Protein AF-A0A2W0ZWE4-F1 (afdb_monomer_lite)

Foldseek 3Di:
DLLLLLVQCVVVVHDLPCLVVSLVSLVPWDWDWADDPPDDIFIDIVNHTCPVVSPPPSSVVSSLSSCLRVSSVVSVLVVLLVVVVPDPDDDDDQCCCPPRPVVPLAAADEADDLLLVLVVVVVVCVVVVHDDDSVVSSVVSVVVVVSCVVSLTDHDPVSDDPRYDYHYPSPDDPVRVVVVSVVRVVVSVD

Secondary structure (DSSP, 8-state):
-HHHHHHHHHHTT--TT-HHHHHHHHTT--EEEE--TTSPPEEEETTEE-GGGTT-HHHHHHHHHHTT-HHHHHHHHHHHHHHHTTS-----SSSIIIII-TT-SS-EEEE--HHHHHHHHHHHHHHTT----HHHHHHHHHHHHHHHHHTT---SGGGS-TT-EEEE-TT--HHHHHHHHHHHHHHHH-

pLDDT: mean 90.8, std 5.12, range [70.06, 97.69]

Structure (mmCIF, N/CA/C/O backbone):
data_AF-A0A2W0ZWE4-F1
#
_entry.id   AF-A0A2W0ZWE4-F1
#
loop_
_atom_site.group_PDB
_atom_site.id
_atom_site.type_symbol
_atom_site.label_atom_id
_atom_site.label_alt_id
_atom_site.label_comp_id
_atom_site.label_asym_id
_atom_site.label_entity_id
_atom_site.label_seq_id
_atom_site.pdbx_PDB_ins_code
_atom_site.Cartn_x
_atom_site.Cartn_y
_atom_site.Cartn_z
_atom_site.occupancy
_atom_site.B_iso_or_equiv
_atom_site.auth_seq_id
_atom_site.auth_comp_id
_atom_site.auth_asym_id
_atom_site.auth_atom_id
_atom_site.pdbx_PDB_model_num
ATOM 1 N N . MET A 1 1 ? -7.381 2.308 1.264 1.00 85.31 1 MET A N 1
ATOM 2 C CA . MET A 1 1 ? -7.933 1.257 2.153 1.00 85.31 1 MET A CA 1
ATOM 3 C C . MET A 1 1 ? -7.630 1.492 3.632 1.00 85.31 1 MET A C 1
ATOM 5 O O . MET A 1 1 ? -8.490 2.065 4.276 1.00 85.31 1 MET A O 1
ATOM 9 N N . TYR A 1 2 ? -6.444 1.170 4.178 1.00 91.38 2 TYR A N 1
ATOM 10 C CA . TYR A 1 2 ? -6.175 1.360 5.624 1.00 91.38 2 TYR A CA 1
ATOM 11 C C . TYR A 1 2 ? -6.387 2.800 6.116 1.00 91.38 2 TYR A C 1
ATOM 13 O O . TYR A 1 2 ? -6.966 2.999 7.172 1.00 91.38 2 TYR A O 1
ATOM 21 N N . ARG A 1 3 ? -6.009 3.806 5.315 1.00 93.19 3 ARG A N 1
ATOM 22 C CA . ARG A 1 3 ? -6.323 5.220 5.593 1.00 93.19 3 ARG A CA 1
ATOM 23 C C . ARG A 1 3 ? -7.830 5.486 5.704 1.00 93.19 3 ARG A C 1
ATOM 25 O O . ARG A 1 3 ? -8.245 6.242 6.568 1.00 93.19 3 ARG A O 1
ATOM 32 N N . GLY A 1 4 ? -8.639 4.832 4.869 1.00 93.50 4 GLY A N 1
ATOM 33 C CA . GLY A 1 4 ? -10.101 4.921 4.923 1.00 93.50 4 GLY A CA 1
ATOM 34 C C . GLY A 1 4 ? -10.666 4.283 6.193 1.00 93.50 4 GLY A C 1
ATOM 35 O O . GLY A 1 4 ? -11.481 4.894 6.870 1.00 93.50 4 GLY A O 1
ATOM 36 N N . ALA A 1 5 ? -10.153 3.117 6.594 1.00 93.56 5 ALA A N 1
ATOM 37 C CA . ALA A 1 5 ? -10.483 2.528 7.893 1.00 93.56 5 ALA A CA 1
ATOM 38 C C . ALA A 1 5 ? -10.125 3.457 9.060 1.00 93.56 5 ALA A C 1
ATOM 40 O O . ALA A 1 5 ? -10.960 3.706 9.923 1.00 93.56 5 ALA A O 1
ATOM 41 N N . THR A 1 6 ? -8.916 4.021 9.061 1.00 95.62 6 THR A N 1
ATOM 42 C CA . THR A 1 6 ? -8.479 4.983 10.082 1.00 95.62 6 THR A CA 1
ATOM 43 C C . THR A 1 6 ? -9.372 6.216 10.130 1.00 95.62 6 THR A C 1
ATOM 45 O O . THR A 1 6 ? -9.802 6.606 11.212 1.00 95.62 6 THR A O 1
ATOM 48 N N . LEU A 1 7 ? -9.705 6.794 8.975 1.00 96.62 7 LEU A N 1
ATOM 49 C CA . LEU A 1 7 ? -10.657 7.898 8.888 1.00 96.62 7 LEU A CA 1
ATOM 50 C C . LEU A 1 7 ? -12.014 7.518 9.486 1.00 96.62 7 LEU A C 1
ATOM 52 O O . LEU A 1 7 ? -12.581 8.295 10.248 1.00 96.62 7 LEU A O 1
ATOM 56 N N . SER A 1 8 ? -12.521 6.330 9.155 1.00 95.50 8 SER A N 1
ATOM 57 C CA . SER A 1 8 ? -13.815 5.847 9.633 1.00 95.50 8 SER A CA 1
ATOM 58 C C . SER A 1 8 ? -13.838 5.694 11.157 1.00 95.50 8 SER A C 1
ATOM 60 O O . SER A 1 8 ? -14.765 6.174 11.805 1.00 95.50 8 SER A O 1
ATOM 62 N N . VAL A 1 9 ? -12.784 5.118 11.742 1.00 96.62 9 VAL A N 1
ATOM 63 C CA . VAL A 1 9 ? -12.607 4.999 13.201 1.00 96.62 9 VAL A CA 1
ATOM 64 C C . VAL A 1 9 ? -12.584 6.381 13.864 1.00 96.62 9 VAL A C 1
ATOM 66 O O . VAL A 1 9 ? -13.323 6.622 14.818 1.00 96.62 9 VAL A O 1
ATOM 69 N N . ILE A 1 10 ? -11.795 7.316 13.320 1.00 95.62 10 ILE A N 1
ATOM 70 C CA . ILE A 1 10 ? -11.670 8.682 13.852 1.00 95.62 10 ILE A CA 1
ATOM 71 C C . ILE A 1 10 ? -13.002 9.437 13.769 1.00 95.62 10 ILE A C 1
ATOM 73 O O . ILE A 1 10 ? -13.423 10.041 14.756 1.00 95.62 10 ILE A O 1
ATOM 77 N N . LYS A 1 11 ? -13.694 9.395 12.621 1.00 94.88 11 LYS A N 1
ATOM 78 C CA . LYS A 1 11 ? -14.985 10.081 12.440 1.00 94.88 11 LYS A CA 1
ATOM 79 C C . LYS A 1 11 ? -16.060 9.564 13.394 1.00 94.88 11 LYS A C 1
ATOM 81 O O . LYS A 1 11 ? -16.882 10.354 13.849 1.00 94.88 11 LYS A O 1
ATOM 86 N N . ASN A 1 12 ? -16.022 8.276 13.733 1.00 95.31 12 ASN A N 1
ATOM 87 C CA . ASN A 1 12 ? -16.945 7.663 14.689 1.00 95.31 12 ASN A CA 1
ATOM 88 C C . ASN A 1 12 ? -16.497 7.810 16.153 1.00 95.31 12 ASN A C 1
ATOM 90 O O . ASN A 1 12 ? -17.143 7.264 17.041 1.00 95.31 12 ASN A O 1
ATOM 94 N N . LYS A 1 13 ? -15.425 8.574 16.423 1.00 96.56 13 LYS A N 1
ATOM 95 C CA . LYS A 1 13 ? -14.889 8.836 17.772 1.00 96.56 13 LYS A CA 1
ATOM 96 C C . LYS A 1 13 ? -14.538 7.562 18.551 1.00 96.56 13 LYS A C 1
ATOM 98 O O . LYS A 1 13 ? -14.540 7.568 19.779 1.00 96.56 13 LYS A O 1
ATOM 103 N N . ILE A 1 14 ? -14.214 6.485 17.840 1.00 97.19 14 ILE A N 1
ATOM 104 C CA . ILE A 1 14 ? -13.781 5.228 18.447 1.00 97.19 14 ILE A CA 1
ATOM 105 C C . ILE A 1 14 ? -12.351 5.415 18.953 1.00 97.19 14 ILE A C 1
ATOM 107 O O . ILE A 1 14 ? -11.489 5.939 18.238 1.00 97.19 14 ILE A O 1
ATOM 111 N N . SER A 1 15 ? -12.088 4.988 20.189 1.00 96.38 15 SER A N 1
ATOM 112 C CA . SER A 1 15 ? -10.744 5.079 20.760 1.00 96.38 15 SER A CA 1
ATOM 113 C C . SER A 1 15 ? -9.759 4.221 19.966 1.00 96.38 15 SER A C 1
ATOM 115 O O . SER A 1 15 ? -9.982 3.029 19.769 1.00 96.38 15 SER A O 1
ATOM 117 N N . LEU A 1 16 ? -8.614 4.798 19.587 1.00 94.12 16 LEU A N 1
ATOM 118 C CA . LEU A 1 16 ? -7.547 4.091 18.865 1.00 94.12 16 LEU A CA 1
ATOM 119 C C . LEU A 1 16 ? -6.877 2.981 19.692 1.00 94.12 16 LEU A C 1
ATOM 121 O O . LEU A 1 16 ? -6.122 2.184 19.143 1.00 94.12 16 LEU A O 1
ATOM 125 N N . THR A 1 17 ? -7.138 2.939 21.000 1.00 94.19 17 THR A N 1
ATOM 126 C CA . THR A 1 17 ? -6.658 1.894 21.913 1.00 94.19 17 THR A CA 1
ATOM 127 C C . THR A 1 17 ? -7.685 0.788 22.157 1.00 94.19 17 THR A C 1
ATOM 129 O O . THR A 1 17 ? -7.348 -0.217 22.777 1.00 94.19 17 THR A O 1
ATOM 132 N N . ASN A 1 18 ? -8.929 0.949 21.692 1.00 96.31 18 ASN A N 1
ATOM 133 C CA . ASN A 1 18 ? -9.985 -0.043 21.874 1.00 96.31 18 ASN A CA 1
ATOM 134 C C . ASN A 1 18 ? -10.085 -0.947 20.639 1.00 96.31 18 ASN A C 1
ATOM 136 O O . ASN A 1 18 ? -10.936 -0.749 19.772 1.00 96.31 18 ASN A O 1
ATOM 140 N N . GLU A 1 19 ? -9.199 -1.943 20.551 1.00 95.94 19 GLU A N 1
ATOM 141 C CA . GLU A 1 19 ? -9.150 -2.859 19.403 1.00 95.94 19 GLU A CA 1
ATOM 142 C C . GLU A 1 19 ? -10.488 -3.563 19.150 1.00 95.94 19 GLU A C 1
ATOM 144 O O . GLU A 1 19 ? -10.889 -3.698 17.998 1.00 95.94 19 GLU A O 1
ATOM 149 N N . HIS A 1 20 ? -11.224 -3.939 20.199 1.00 96.88 20 HIS A N 1
ATOM 150 C CA . HIS A 1 20 ? -12.516 -4.613 20.060 1.00 96.88 20 HIS A CA 1
ATOM 151 C C . HIS A 1 20 ? -13.559 -3.737 19.345 1.00 96.88 20 HIS A C 1
ATOM 153 O O . HIS A 1 20 ? -14.215 -4.192 18.407 1.00 96.88 20 HIS A O 1
ATOM 159 N N . GLU A 1 21 ? -13.692 -2.465 19.735 1.00 97.06 21 GLU A N 1
ATOM 160 C CA . GLU A 1 21 ? -14.593 -1.533 19.041 1.00 97.06 21 GLU A CA 1
ATOM 161 C C . GLU A 1 21 ? -14.131 -1.233 17.616 1.00 97.06 21 GLU A C 1
ATOM 163 O O . GLU A 1 21 ? -14.961 -1.168 16.708 1.00 97.06 21 GLU A O 1
ATOM 168 N N . ILE A 1 22 ? -12.818 -1.104 17.395 1.00 97.69 22 ILE A N 1
ATOM 169 C CA . ILE A 1 22 ? -12.261 -0.912 16.052 1.00 97.69 22 ILE A CA 1
ATOM 170 C C . ILE A 1 22 ? -12.634 -2.092 15.155 1.00 97.69 22 ILE A C 1
ATOM 172 O O . ILE A 1 22 ? -13.122 -1.880 14.049 1.00 97.69 22 ILE A O 1
ATOM 176 N N . ILE A 1 23 ? -12.431 -3.326 15.615 1.00 96.44 23 ILE A N 1
ATOM 177 C CA . ILE A 1 23 ? -12.721 -4.536 14.836 1.00 96.44 23 ILE A CA 1
ATOM 178 C C . ILE A 1 23 ? -14.213 -4.616 14.510 1.00 96.44 23 ILE A C 1
ATOM 180 O O . ILE A 1 23 ? -14.572 -4.802 13.346 1.00 96.44 23 ILE A O 1
ATOM 184 N N . ASN A 1 24 ? -15.079 -4.408 15.505 1.00 96.06 24 ASN A N 1
ATOM 185 C CA . ASN A 1 24 ? -16.528 -4.414 15.296 1.00 96.06 24 ASN A CA 1
ATOM 186 C C . ASN A 1 24 ? -16.967 -3.347 14.293 1.00 96.06 24 ASN A C 1
ATOM 188 O O . ASN A 1 24 ? -17.799 -3.622 13.433 1.00 96.06 24 ASN A O 1
ATOM 192 N N . HIS A 1 25 ? -16.388 -2.149 14.360 1.00 95.62 25 HIS A N 1
ATOM 193 C CA . HIS A 1 25 ? -16.675 -1.088 13.401 1.00 95.62 25 HIS A CA 1
ATOM 194 C C . HIS A 1 25 ? -16.209 -1.452 11.992 1.00 95.62 25 HIS A C 1
ATOM 196 O O . HIS A 1 25 ? -16.995 -1.407 11.051 1.00 95.62 25 HIS A O 1
ATOM 202 N N . ILE A 1 26 ? -14.950 -1.872 11.844 1.00 94.81 26 ILE A N 1
ATOM 203 C CA . ILE A 1 26 ? -14.355 -2.200 10.542 1.00 94.81 26 ILE A CA 1
ATOM 204 C C . ILE A 1 26 ? -15.059 -3.380 9.863 1.00 94.81 26 ILE A C 1
ATOM 206 O O . ILE A 1 26 ? -15.185 -3.376 8.645 1.00 94.81 26 ILE A O 1
ATOM 210 N N . ASN A 1 27 ? -15.580 -4.351 10.608 1.00 91.81 27 ASN A N 1
ATOM 211 C CA . ASN A 1 27 ? -16.346 -5.446 10.007 1.00 91.81 27 ASN A CA 1
ATOM 212 C C . ASN A 1 27 ? -17.665 -4.994 9.356 1.00 91.81 27 ASN A C 1
ATOM 214 O O . ASN A 1 27 ? -18.225 -5.742 8.559 1.00 91.81 27 ASN A O 1
ATOM 218 N N . ASN A 1 28 ? -18.145 -3.788 9.674 1.00 90.38 28 ASN A N 1
ATOM 219 C CA . ASN A 1 28 ? -19.409 -3.239 9.186 1.00 90.38 28 ASN A CA 1
ATOM 220 C C . ASN A 1 28 ? -19.239 -2.046 8.234 1.00 90.38 28 ASN A C 1
ATOM 222 O O . ASN A 1 28 ? -20.242 -1.474 7.810 1.00 90.38 28 ASN A O 1
ATOM 226 N N . ILE A 1 29 ? -18.008 -1.639 7.905 1.00 90.88 29 ILE A N 1
ATOM 227 C CA . ILE A 1 29 ? -17.810 -0.571 6.918 1.00 90.88 29 ILE A CA 1
ATOM 228 C C . ILE A 1 29 ? -17.883 -1.134 5.505 1.00 90.88 29 ILE A C 1
ATOM 230 O O . ILE A 1 29 ? -17.285 -2.172 5.208 1.00 90.88 29 ILE A O 1
ATOM 234 N N . ASP A 1 30 ? -18.538 -0.394 4.618 1.00 89.56 30 ASP A N 1
ATOM 235 C CA . ASP A 1 30 ? -18.359 -0.584 3.191 1.00 89.56 30 ASP A CA 1
ATOM 236 C C . ASP A 1 30 ? -17.251 0.343 2.699 1.00 89.56 30 ASP A C 1
ATOM 238 O O . ASP A 1 30 ? -17.225 1.545 2.984 1.00 89.56 30 ASP A O 1
ATOM 242 N N . ILE A 1 31 ? -16.300 -0.243 1.986 1.00 90.06 31 ILE A N 1
ATOM 243 C CA . ILE A 1 31 ? -15.247 0.488 1.298 1.00 90.06 31 ILE A CA 1
ATOM 244 C C . ILE A 1 31 ? -15.475 0.217 -0.173 1.00 90.06 31 ILE A C 1
ATOM 246 O O . ILE A 1 31 ? -15.591 -0.937 -0.567 1.00 90.06 31 ILE A O 1
ATOM 250 N N . GLU A 1 32 ? -15.449 1.249 -0.997 1.00 88.94 32 GLU A N 1
ATOM 251 C CA . GLU A 1 32 ? -15.396 1.081 -2.440 1.00 88.94 32 GLU A CA 1
ATOM 252 C C . GLU A 1 32 ? -14.236 1.890 -3.013 1.00 88.94 32 GLU A C 1
ATOM 254 O O . GLU A 1 32 ? -13.873 2.951 -2.505 1.00 88.94 32 GLU A O 1
ATOM 259 N N . VAL A 1 33 ? -13.589 1.332 -4.037 1.00 87.31 33 VAL A N 1
ATOM 260 C CA . VAL A 1 33 ? -12.559 2.025 -4.810 1.00 87.31 33 VAL A CA 1
ATOM 261 C C . VAL A 1 33 ? -13.073 2.106 -6.234 1.00 87.31 33 VAL A C 1
ATOM 263 O O . VAL A 1 33 ? -13.154 1.078 -6.911 1.00 87.31 33 VAL A O 1
ATOM 266 N N . ILE A 1 34 ? -13.437 3.310 -6.657 1.00 87.25 34 ILE A N 1
ATOM 267 C CA . ILE A 1 34 ? -13.948 3.573 -7.995 1.00 87.25 34 ILE A CA 1
ATOM 268 C C . ILE A 1 34 ? -12.776 4.026 -8.854 1.00 87.25 34 ILE A C 1
ATOM 270 O O . ILE A 1 34 ? -12.143 5.051 -8.600 1.00 87.25 34 ILE A O 1
ATOM 274 N N . TRP A 1 35 ? -12.483 3.227 -9.873 1.00 82.50 35 TRP A N 1
ATOM 275 C CA . TRP A 1 35 ? -11.466 3.540 -10.863 1.00 82.50 35 TRP A CA 1
ATOM 276 C C . TRP A 1 35 ? -12.109 4.283 -12.021 1.00 82.50 35 TRP A C 1
ATOM 278 O O . TRP A 1 35 ? -13.053 3.794 -12.640 1.00 82.50 35 TRP A O 1
ATOM 288 N N . GLN A 1 36 ? -11.567 5.450 -12.325 1.00 79.50 36 GLN A N 1
ATOM 289 C CA . GLN A 1 36 ? -11.911 6.228 -13.501 1.00 79.50 36 GLN A CA 1
ATOM 290 C C . GLN A 1 36 ? -10.667 6.320 -14.392 1.00 79.50 36 GLN A C 1
ATOM 292 O O . GLN A 1 36 ? -9.531 6.334 -13.914 1.00 79.50 36 GLN A O 1
ATOM 297 N N . ILE A 1 37 ? -10.873 6.307 -15.707 1.00 77.94 37 ILE A N 1
ATOM 298 C CA . ILE A 1 37 ? -9.768 6.353 -16.667 1.00 77.94 37 ILE A CA 1
ATOM 299 C C . ILE A 1 37 ? -9.166 7.766 -16.632 1.00 77.94 37 ILE A C 1
ATOM 301 O O . ILE A 1 37 ? -9.898 8.745 -16.729 1.00 77.94 37 ILE A O 1
ATOM 305 N N . PHE A 1 38 ? -7.838 7.858 -16.521 1.00 77.38 38 PHE A N 1
ATOM 306 C CA . PHE A 1 38 ? -7.071 9.114 -16.478 1.00 77.38 38 PHE A CA 1
ATOM 307 C C . PHE A 1 38 ? -7.325 10.024 -15.262 1.00 77.38 38 PHE A C 1
ATOM 309 O O . PHE A 1 38 ? -6.966 11.200 -15.304 1.00 77.38 38 PHE A O 1
ATOM 316 N N . SER A 1 39 ? -7.881 9.506 -14.165 1.00 81.25 39 SER A N 1
ATOM 317 C CA . SER A 1 39 ? -8.018 10.262 -12.914 1.00 81.25 39 SER A CA 1
ATOM 318 C C . SER A 1 39 ? -7.553 9.467 -11.694 1.00 81.25 39 SER A C 1
ATOM 320 O O . SER A 1 39 ? -7.338 8.252 -11.750 1.00 81.25 39 SER A O 1
ATOM 322 N N . GLU A 1 40 ? -7.330 10.176 -10.582 1.00 81.00 40 GLU A N 1
ATOM 323 C CA . GLU A 1 40 ? -7.058 9.518 -9.305 1.00 81.00 40 GLU A CA 1
ATOM 324 C C . GLU A 1 40 ? -8.265 8.651 -8.902 1.00 81.00 40 GLU A C 1
ATOM 326 O O . GLU A 1 40 ? -9.410 9.078 -9.067 1.00 81.00 40 GLU A O 1
ATOM 331 N N . PRO A 1 41 ? -8.040 7.443 -8.354 1.00 85.50 41 PRO A N 1
ATOM 332 C CA . PRO A 1 41 ? -9.132 6.597 -7.901 1.00 85.50 41 PRO A CA 1
ATOM 333 C C . PRO A 1 41 ? -9.885 7.256 -6.747 1.00 85.50 41 PRO A C 1
ATOM 335 O O . PRO A 1 41 ? -9.282 7.721 -5.773 1.00 85.50 41 PRO A O 1
ATOM 338 N N . GLU A 1 42 ? -11.211 7.213 -6.817 1.00 91.50 42 GLU A N 1
ATOM 339 C CA . GLU A 1 42 ? -12.059 7.658 -5.722 1.00 91.50 42 GLU A CA 1
ATOM 340 C C . GLU A 1 42 ? -12.200 6.548 -4.682 1.00 91.50 42 GLU A C 1
ATOM 342 O O . GLU A 1 42 ? -12.343 5.367 -5.004 1.00 91.50 42 GLU A O 1
ATOM 347 N N . ILE A 1 43 ? -12.163 6.928 -3.408 1.00 91.19 43 ILE A N 1
ATOM 348 C CA . ILE A 1 43 ? -12.407 6.026 -2.288 1.00 91.19 43 ILE A CA 1
ATOM 349 C C . ILE A 1 43 ? -13.686 6.464 -1.594 1.00 91.19 43 ILE A C 1
ATOM 351 O O . ILE A 1 43 ? -13.761 7.572 -1.052 1.00 91.19 43 ILE A O 1
ATOM 355 N N . LEU A 1 44 ? -14.665 5.566 -1.587 1.00 93.81 44 LEU A N 1
ATOM 356 C CA . LEU A 1 44 ? -15.935 5.744 -0.907 1.00 93.81 44 LEU A CA 1
ATOM 357 C C . LEU A 1 44 ? -15.920 4.943 0.396 1.00 93.81 44 LEU A C 1
ATOM 359 O O . LEU A 1 44 ? -15.404 3.824 0.453 1.00 93.81 44 LEU A O 1
ATOM 363 N N . LEU A 1 45 ? -16.465 5.541 1.451 1.00 93.62 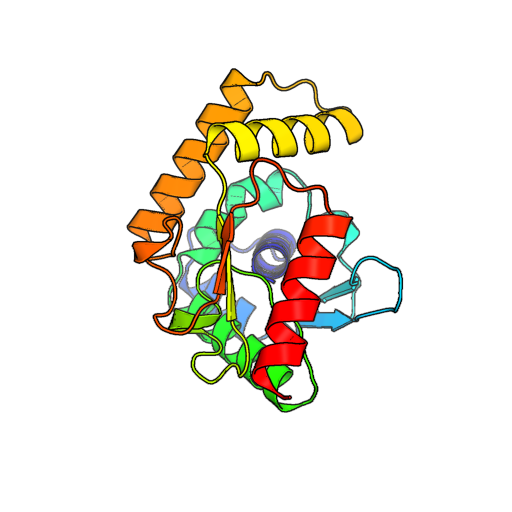45 LEU A N 1
ATOM 364 C CA . LEU A 1 45 ? -16.769 4.878 2.715 1.00 93.62 45 LEU A CA 1
ATOM 365 C C . LEU A 1 45 ? -18.261 5.019 2.972 1.00 93.62 45 LEU A C 1
ATOM 367 O O . LEU A 1 45 ? -18.722 6.146 3.154 1.00 93.62 45 LEU A O 1
ATOM 371 N N . ASN A 1 46 ? -18.987 3.900 3.005 1.00 91.75 46 ASN A N 1
ATOM 372 C CA . ASN A 1 46 ? -20.451 3.886 3.110 1.00 91.75 46 ASN A CA 1
ATOM 373 C C . ASN A 1 46 ? -21.087 4.879 2.114 1.00 91.75 46 ASN A C 1
ATOM 375 O O . ASN A 1 46 ? -21.771 5.817 2.521 1.00 91.75 46 ASN A O 1
ATOM 379 N N . ASP A 1 47 ? -20.738 4.737 0.832 1.00 93.12 47 ASP A N 1
ATOM 380 C CA . ASP A 1 47 ? -21.174 5.584 -0.292 1.00 93.12 47 ASP A CA 1
ATOM 381 C C . ASP A 1 47 ? -20.723 7.059 -0.268 1.00 93.12 47 ASP A C 1
ATOM 383 O O . ASP A 1 47 ? -21.039 7.831 -1.174 1.00 93.12 47 ASP A O 1
ATOM 387 N N . ILE A 1 48 ? -19.932 7.479 0.723 1.00 94.31 48 ILE A N 1
ATOM 388 C CA . ILE A 1 48 ? -19.421 8.852 0.815 1.00 94.31 48 ILE A CA 1
ATOM 389 C C . ILE A 1 48 ? -17.998 8.910 0.261 1.00 94.31 48 ILE A C 1
ATOM 391 O O . ILE A 1 48 ? -17.096 8.274 0.807 1.00 94.31 48 ILE A O 1
ATOM 395 N N . ASN A 1 49 ? -17.762 9.730 -0.768 1.00 94.81 49 ASN A N 1
ATOM 396 C CA . ASN A 1 49 ? -16.412 9.985 -1.275 1.00 94.81 49 ASN A CA 1
ATOM 397 C C . ASN A 1 49 ? -15.570 10.715 -0.212 1.00 94.81 49 ASN A C 1
ATOM 399 O O . ASN A 1 49 ? -15.848 11.851 0.180 1.00 94.81 49 ASN A O 1
ATOM 403 N N . VAL A 1 50 ? -14.510 10.049 0.243 1.00 94.94 50 VAL A N 1
ATOM 404 C CA . VAL A 1 50 ? -13.583 10.551 1.265 1.00 94.94 50 VAL A CA 1
ATOM 405 C C . VAL A 1 50 ? -12.169 10.772 0.739 1.00 94.94 50 VAL A C 1
ATOM 407 O O . VAL A 1 50 ? -11.263 11.035 1.527 1.00 94.94 50 VAL A O 1
ATOM 410 N N . THR A 1 51 ? -11.954 10.657 -0.571 1.00 92.50 51 THR A N 1
ATOM 411 C CA . THR A 1 51 ? -10.628 10.665 -1.216 1.00 92.50 51 THR A CA 1
ATOM 412 C C . THR A 1 51 ? -9.770 11.843 -0.760 1.00 92.50 51 THR A C 1
ATOM 414 O O . THR A 1 51 ? -8.625 11.656 -0.347 1.00 92.50 51 THR A O 1
ATOM 417 N N . HIS A 1 52 ? -10.369 13.036 -0.738 1.00 91.00 52 HIS A N 1
ATOM 418 C CA . HIS A 1 52 ? -9.734 14.291 -0.337 1.00 91.00 52 HIS A CA 1
ATOM 419 C C . HIS A 1 52 ? -9.268 14.314 1.126 1.00 91.00 52 HIS A C 1
ATOM 421 O O . HIS A 1 52 ? -8.317 15.016 1.443 1.00 91.00 52 HIS A O 1
ATOM 427 N N . LEU A 1 53 ? -9.884 13.520 2.006 1.00 92.62 53 LEU A N 1
ATOM 428 C CA . LEU A 1 53 ? -9.535 13.467 3.426 1.00 92.62 53 LEU A CA 1
ATOM 429 C C . LEU A 1 53 ? -8.371 12.518 3.693 1.00 92.62 53 LEU A C 1
ATOM 431 O O . LEU A 1 53 ? -7.668 12.674 4.676 1.00 92.62 53 LEU A O 1
ATOM 435 N N . LEU A 1 54 ? -8.128 11.513 2.846 1.00 90.81 54 LEU A N 1
ATOM 436 C CA . LEU A 1 54 ? -7.223 10.400 3.176 1.00 90.81 54 LEU A CA 1
ATOM 437 C C . LEU A 1 54 ? -5.752 10.794 3.363 1.00 90.81 54 LEU A C 1
ATOM 439 O O . LEU A 1 54 ? -4.976 9.989 3.888 1.00 90.81 54 LEU A O 1
ATOM 443 N N . LYS A 1 55 ? -5.357 11.978 2.891 1.00 86.69 55 LYS A N 1
ATOM 444 C CA . LYS A 1 55 ? -4.001 12.525 3.026 1.00 86.69 55 LYS A CA 1
ATOM 445 C C . LYS A 1 55 ? -3.859 13.432 4.262 1.00 86.69 55 LYS A C 1
ATOM 447 O O . LYS A 1 55 ? -2.755 13.896 4.529 1.00 86.69 55 LYS A O 1
ATOM 452 N N . ASP A 1 56 ? -4.923 13.624 5.045 1.00 89.12 56 ASP A N 1
ATOM 453 C CA . ASP A 1 56 ? -4.890 14.431 6.265 1.00 89.12 56 ASP A CA 1
ATOM 454 C C . ASP A 1 56 ? -3.856 13.902 7.262 1.00 89.12 56 ASP A C 1
ATOM 456 O O . ASP A 1 56 ? -3.763 12.697 7.533 1.00 89.12 56 ASP A O 1
ATOM 460 N N . LYS A 1 57 ? -3.120 14.828 7.888 1.00 85.88 57 LYS A N 1
ATOM 461 C CA . LYS A 1 57 ? -2.053 14.511 8.846 1.00 85.88 57 LYS A CA 1
ATOM 462 C C . LYS A 1 57 ? -2.528 13.584 9.969 1.00 85.88 57 LYS A C 1
ATOM 464 O O . LYS A 1 57 ? -1.837 12.632 10.320 1.00 85.88 57 LYS A O 1
AT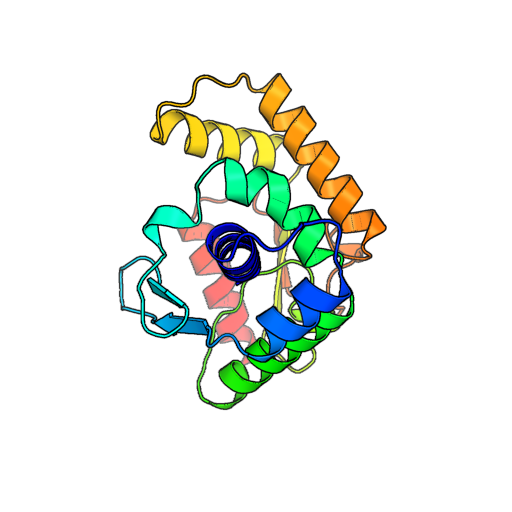OM 469 N N . GLN A 1 58 ? -3.732 13.819 10.496 1.00 91.06 58 GLN A N 1
ATOM 470 C CA . GLN A 1 58 ? -4.304 12.992 11.559 1.00 91.06 58 GLN A CA 1
ATOM 471 C C . GLN A 1 58 ? -4.478 11.527 11.123 1.00 91.06 58 GLN A C 1
ATOM 473 O O . GLN A 1 58 ? -4.295 10.617 11.930 1.00 91.06 58 GLN A O 1
ATOM 478 N N . ILE A 1 59 ? -4.795 11.273 9.854 1.00 93.88 59 ILE A N 1
ATOM 479 C CA . ILE A 1 59 ? -4.918 9.913 9.319 1.00 93.88 59 ILE A CA 1
ATOM 480 C C . ILE A 1 59 ? -3.532 9.318 9.089 1.00 93.88 59 ILE A C 1
ATOM 482 O O . ILE A 1 59 ? -3.299 8.165 9.456 1.00 93.88 59 ILE A O 1
ATOM 486 N N . GLU A 1 60 ? -2.604 10.085 8.508 1.00 86.50 60 GLU A N 1
ATOM 487 C CA . GLU A 1 60 ? -1.231 9.622 8.276 1.00 86.50 60 GLU A CA 1
ATOM 488 C C . GLU A 1 60 ? -0.534 9.195 9.573 1.00 86.50 60 GLU A C 1
ATOM 490 O O . GLU A 1 60 ? 0.135 8.159 9.595 1.00 86.50 60 GLU A O 1
ATOM 495 N N . ASP A 1 61 ? -0.735 9.944 10.657 1.00 87.31 61 ASP A N 1
ATOM 496 C CA . ASP A 1 61 ? -0.120 9.659 11.953 1.00 87.31 61 ASP A CA 1
ATOM 497 C C . ASP A 1 61 ? -0.689 8.379 12.596 1.00 87.31 61 ASP A C 1
ATOM 499 O O . ASP A 1 61 ? 0.047 7.612 13.223 1.00 87.31 61 ASP A O 1
ATOM 503 N N . ASN A 1 62 ? -1.981 8.098 12.389 1.00 92.44 62 ASN A N 1
ATOM 504 C CA . ASN A 1 62 ? -2.694 7.015 13.077 1.00 92.44 62 ASN A CA 1
ATOM 505 C C . ASN A 1 62 ? -2.887 5.741 12.239 1.00 92.44 62 ASN A C 1
ATOM 507 O O . ASN A 1 62 ? -3.214 4.687 12.789 1.00 92.44 62 ASN A O 1
ATOM 511 N N . VAL A 1 63 ? -2.636 5.773 10.924 1.00 91.50 63 VAL A N 1
ATOM 512 C CA . VAL A 1 63 ? -2.839 4.600 10.048 1.00 91.50 63 VAL A CA 1
ATOM 513 C C . VAL A 1 63 ? -2.000 3.391 10.466 1.00 91.50 63 VAL A C 1
ATOM 515 O O . VAL A 1 63 ? -2.412 2.241 10.294 1.00 91.50 63 VAL A O 1
ATOM 518 N N . SER A 1 64 ? -0.824 3.633 11.048 1.00 88.19 64 SER A N 1
ATOM 519 C CA . SER A 1 64 ? 0.058 2.569 11.537 1.00 88.19 64 SER A CA 1
ATOM 520 C C . SER A 1 64 ? -0.517 1.808 12.736 1.00 88.19 64 SER A C 1
ATOM 522 O O . SER A 1 64 ? -0.230 0.625 12.874 1.00 88.19 64 SER A O 1
ATOM 524 N N . ILE A 1 65 ? -1.346 2.450 13.565 1.00 90.75 65 ILE A N 1
ATOM 525 C CA . ILE A 1 65 ? -2.014 1.815 14.710 1.00 90.75 65 ILE A CA 1
ATOM 526 C C . ILE A 1 65 ? -3.071 0.843 14.180 1.00 90.75 65 ILE A C 1
ATOM 528 O O . ILE A 1 65 ? -3.018 -0.352 14.448 1.00 90.75 65 ILE A O 1
ATOM 532 N N . ILE A 1 66 ? -3.955 1.342 13.314 1.00 93.06 66 ILE A N 1
ATOM 533 C CA . ILE A 1 66 ? -5.064 0.562 12.751 1.00 93.06 66 ILE A CA 1
ATOM 534 C C . ILE A 1 66 ? -4.565 -0.601 11.883 1.00 93.06 66 ILE A C 1
ATOM 536 O O . ILE A 1 66 ? -5.067 -1.716 11.975 1.00 93.06 66 ILE A O 1
ATOM 540 N N . SER A 1 67 ? -3.546 -0.371 11.050 1.00 89.62 67 SER A N 1
ATOM 541 C CA . SER A 1 67 ? -3.017 -1.397 10.134 1.00 89.62 67 SER A CA 1
ATOM 542 C C . SER A 1 67 ? -2.195 -2.504 10.801 1.00 89.62 67 SER A C 1
ATOM 544 O O . SER A 1 67 ? -1.873 -3.488 10.127 1.00 89.62 67 SER A O 1
ATOM 546 N N . LYS A 1 68 ? -1.857 -2.368 12.091 1.00 88.50 68 LYS A N 1
ATOM 547 C CA . LYS A 1 68 ? -1.191 -3.415 12.880 1.00 88.50 68 LYS A CA 1
ATOM 548 C C . LYS A 1 68 ? -2.170 -4.415 13.496 1.00 88.50 68 LYS A C 1
ATOM 550 O O . LYS A 1 68 ? -1.744 -5.530 13.780 1.00 88.50 68 LYS A O 1
ATOM 555 N N . ILE A 1 69 ? -3.447 -4.055 13.647 1.00 91.69 69 ILE A N 1
ATOM 556 C CA . ILE A 1 69 ? -4.471 -4.925 14.241 1.00 91.69 69 ILE A CA 1
ATOM 557 C C . ILE A 1 69 ? -4.704 -6.133 13.312 1.00 91.69 69 ILE A C 1
ATOM 559 O O . ILE A 1 69 ? -5.114 -5.935 12.160 1.00 91.69 69 ILE A O 1
ATOM 563 N N . PRO A 1 70 ? -4.443 -7.381 13.756 1.00 91.00 70 PRO A N 1
ATOM 564 C CA . PRO A 1 70 ? -4.526 -8.564 12.898 1.00 91.00 70 PRO A CA 1
ATOM 565 C C . PRO A 1 70 ? -5.887 -8.752 12.226 1.00 91.00 70 PRO A C 1
ATOM 567 O O . PRO A 1 70 ? -5.930 -9.013 11.025 1.00 91.00 70 PRO A O 1
ATOM 570 N N . ASP A 1 71 ? -6.987 -8.553 12.951 1.00 93.62 71 ASP A N 1
ATOM 571 C CA . ASP A 1 71 ? -8.339 -8.736 12.410 1.00 93.62 71 ASP A CA 1
ATOM 572 C C . ASP A 1 71 ? -8.710 -7.676 11.372 1.00 93.62 71 ASP A C 1
ATOM 574 O O . ASP A 1 71 ? -9.276 -8.003 10.329 1.00 93.62 71 ASP A O 1
ATOM 578 N N . VAL A 1 72 ? -8.278 -6.424 11.569 1.00 93.44 72 VAL A N 1
ATOM 579 C CA . VAL A 1 72 ? -8.405 -5.375 10.543 1.00 93.44 72 VAL A CA 1
ATOM 580 C C . VAL A 1 72 ? -7.653 -5.784 9.280 1.00 93.44 72 VAL A C 1
ATOM 582 O O . VAL A 1 72 ? -8.161 -5.619 8.171 1.00 93.44 72 VAL A O 1
ATOM 585 N N . ARG A 1 73 ? -6.450 -6.358 9.415 1.00 91.00 73 ARG A N 1
ATOM 586 C CA . ARG A 1 73 ? -5.695 -6.861 8.257 1.00 91.00 73 ARG A CA 1
ATOM 587 C C . ARG A 1 73 ? -6.431 -8.008 7.572 1.00 91.00 73 ARG A C 1
ATOM 589 O O . ARG A 1 73 ? -6.507 -8.012 6.347 1.00 91.00 73 ARG A O 1
ATOM 596 N N . THR A 1 74 ? -6.973 -8.957 8.332 1.00 91.56 74 THR A N 1
ATOM 597 C CA . THR A 1 74 ? -7.759 -10.077 7.794 1.00 91.56 74 THR A CA 1
ATOM 598 C C . THR A 1 74 ? -8.958 -9.573 6.993 1.00 91.56 74 THR A C 1
ATOM 600 O O . THR A 1 74 ? -9.127 -9.979 5.842 1.00 91.56 74 THR A O 1
ATOM 603 N N . PHE A 1 75 ? -9.722 -8.624 7.541 1.00 92.12 75 PHE A N 1
ATOM 604 C CA . PHE A 1 75 ? -10.828 -7.974 6.838 1.00 92.12 75 PHE A CA 1
ATOM 605 C C . PHE A 1 75 ? -10.367 -7.322 5.524 1.00 92.12 75 PHE A C 1
ATOM 607 O O . PHE A 1 75 ? -10.921 -7.595 4.459 1.00 92.12 75 PHE A O 1
ATOM 614 N N . MET A 1 76 ? -9.295 -6.522 5.571 1.00 91.62 76 MET A N 1
ATOM 615 C CA . MET A 1 76 ? -8.763 -5.816 4.396 1.00 91.62 76 MET A CA 1
ATOM 616 C C . MET A 1 76 ? -8.291 -6.776 3.300 1.00 91.62 76 MET A C 1
ATOM 618 O O . MET A 1 76 ? -8.571 -6.547 2.125 1.00 91.62 76 MET A O 1
ATOM 622 N N . VAL A 1 77 ? -7.607 -7.862 3.674 1.00 92.00 77 VAL A N 1
ATOM 623 C CA . VAL A 1 77 ? -7.142 -8.893 2.733 1.00 92.00 77 VAL A CA 1
ATOM 624 C C . VAL A 1 77 ? -8.323 -9.597 2.070 1.00 92.00 77 VAL A C 1
ATOM 626 O O . VAL A 1 77 ? -8.321 -9.774 0.851 1.00 92.00 77 VAL A O 1
ATOM 629 N N . ASN A 1 78 ? -9.345 -9.971 2.843 1.00 91.62 78 ASN A N 1
ATOM 630 C CA . ASN A 1 78 ? -10.544 -10.617 2.308 1.00 91.62 78 ASN A CA 1
ATOM 631 C C . ASN A 1 78 ? -11.286 -9.695 1.338 1.00 91.62 78 ASN A C 1
ATOM 633 O O . ASN A 1 78 ? -11.638 -10.115 0.234 1.00 91.62 78 ASN A O 1
ATOM 637 N N . TYR A 1 79 ? -11.437 -8.419 1.700 1.00 89.56 79 TYR A N 1
ATOM 638 C CA . TYR A 1 79 ? -11.996 -7.415 0.806 1.00 89.56 79 TYR A CA 1
ATOM 639 C C . TYR A 1 79 ? -11.192 -7.318 -0.500 1.00 89.56 79 TYR A C 1
ATOM 641 O O . TYR A 1 79 ? -11.763 -7.432 -1.586 1.00 89.56 79 TYR A O 1
ATOM 649 N N . GLN A 1 80 ? -9.867 -7.163 -0.416 1.00 90.94 80 GLN A N 1
ATOM 650 C CA . GLN A 1 80 ? -8.988 -7.031 -1.584 1.00 90.94 80 GLN A CA 1
ATOM 651 C C . GLN A 1 80 ? -9.098 -8.235 -2.525 1.00 90.94 80 GLN A C 1
ATOM 653 O O . GLN A 1 80 ? -9.233 -8.058 -3.737 1.00 90.94 80 GLN A O 1
ATOM 658 N N . ARG A 1 81 ? -9.110 -9.451 -1.968 1.00 92.62 81 ARG A N 1
ATOM 659 C CA . ARG A 1 81 ? -9.310 -10.696 -2.725 1.00 92.62 81 ARG A CA 1
ATOM 660 C C . ARG A 1 81 ? -10.671 -10.734 -3.414 1.00 92.62 81 ARG A C 1
ATOM 662 O O . ARG A 1 81 ? -10.728 -11.042 -4.599 1.00 92.62 81 ARG A O 1
ATOM 669 N N . SER A 1 82 ? -11.744 -10.361 -2.713 1.00 90.88 82 SER A N 1
ATOM 670 C CA . SER A 1 82 ? -13.093 -10.343 -3.296 1.00 90.88 82 SER A CA 1
ATOM 671 C C . SER A 1 82 ? -13.207 -9.395 -4.496 1.00 90.88 82 SER A C 1
ATOM 673 O O . SER A 1 82 ? -13.931 -9.685 -5.444 1.00 90.88 82 SER A O 1
ATOM 675 N N . ARG A 1 83 ? -12.470 -8.274 -4.493 1.00 87.44 83 ARG A N 1
ATOM 676 C CA . ARG A 1 83 ? -12.444 -7.329 -5.620 1.00 87.44 83 ARG A CA 1
ATOM 677 C C . ARG A 1 83 ? -11.603 -7.860 -6.778 1.00 87.44 83 ARG A C 1
ATOM 679 O O . ARG A 1 83 ? -12.050 -7.792 -7.916 1.00 87.44 83 ARG A O 1
ATOM 686 N N . ALA A 1 84 ? -10.451 -8.465 -6.489 1.00 89.69 84 ALA A N 1
ATOM 687 C CA . ALA A 1 84 ? -9.599 -9.082 -7.507 1.00 89.69 84 ALA A CA 1
ATOM 688 C C . ALA A 1 84 ? -10.267 -10.257 -8.248 1.00 89.69 84 ALA A C 1
ATOM 690 O O . ALA A 1 84 ? -9.874 -10.572 -9.365 1.00 89.69 84 ALA A O 1
ATOM 691 N N . GLN A 1 85 ? -11.281 -10.894 -7.654 1.00 89.69 85 GLN A N 1
ATOM 692 C CA . GLN A 1 85 ? -12.068 -11.944 -8.310 1.00 89.69 85 GLN A CA 1
ATOM 693 C C . GLN A 1 85 ? -13.114 -11.409 -9.301 1.00 89.69 85 GLN A C 1
ATOM 695 O O . GLN A 1 85 ? -13.553 -12.155 -10.172 1.00 89.69 85 GLN A O 1
ATOM 700 N N . LYS A 1 86 ? -13.541 -10.147 -9.171 1.00 87.31 86 LYS A N 1
ATOM 701 C CA . LYS A 1 86 ? -14.639 -9.579 -9.975 1.00 87.31 86 LYS A CA 1
ATOM 702 C C . LYS A 1 86 ? -14.173 -8.980 -11.300 1.00 87.31 86 LYS A C 1
ATOM 704 O O . LYS A 1 86 ? -14.953 -8.925 -12.244 1.00 87.31 86 LYS A O 1
ATOM 709 N N . SER A 1 87 ? -12.931 -8.511 -11.372 1.00 83.69 87 SER A N 1
ATOM 710 C CA . SER A 1 87 ? -12.380 -7.865 -12.562 1.00 83.69 87 SER A CA 1
ATOM 711 C C . SER A 1 87 ? -10.857 -7.915 -12.563 1.00 83.69 87 SER A C 1
ATOM 713 O O . SER A 1 87 ? -10.221 -8.132 -11.530 1.00 83.69 87 SER A O 1
ATOM 715 N N . SER A 1 88 ? -10.256 -7.636 -13.719 1.00 85.62 88 SER A N 1
ATOM 716 C CA . SER A 1 88 ? -8.833 -7.304 -13.791 1.00 85.62 88 SER A CA 1
ATOM 717 C C . SER A 1 88 ? -8.538 -6.094 -12.904 1.00 85.62 88 SER A C 1
ATOM 719 O O . SER A 1 88 ? -9.269 -5.103 -12.933 1.00 85.62 88 SER A O 1
ATOM 721 N N . ILE A 1 89 ? -7.480 -6.183 -12.097 1.00 87.56 89 ILE A N 1
ATOM 722 C CA . ILE A 1 89 ? -7.091 -5.134 -11.156 1.00 87.56 89 ILE A CA 1
ATOM 723 C C . ILE A 1 89 ? -5.570 -5.022 -11.078 1.00 87.56 89 ILE A C 1
ATOM 725 O O . ILE A 1 89 ? -4.862 -6.028 -11.046 1.00 87.56 89 ILE A O 1
ATOM 729 N N . VAL A 1 90 ? -5.076 -3.788 -10.990 1.00 89.44 90 VAL A N 1
ATOM 730 C CA . VAL A 1 90 ? -3.712 -3.496 -10.545 1.00 89.44 90 VAL A CA 1
ATOM 731 C C . VAL A 1 90 ? -3.785 -3.120 -9.070 1.00 89.44 90 VAL A C 1
ATOM 733 O O . VAL A 1 90 ? -4.519 -2.209 -8.690 1.00 89.44 90 VAL A O 1
ATOM 736 N N . MET A 1 91 ? -3.051 -3.836 -8.218 1.00 90.62 91 MET A N 1
ATOM 737 C CA . MET A 1 91 ? -3.079 -3.618 -6.772 1.00 90.62 91 MET A CA 1
ATOM 738 C C . MET A 1 91 ? -1.687 -3.281 -6.245 1.00 90.62 91 MET A C 1
ATOM 740 O O . MET A 1 91 ? -0.763 -4.084 -6.345 1.00 90.62 91 MET A O 1
ATOM 744 N N . ALA A 1 92 ? -1.559 -2.103 -5.637 1.00 89.56 92 ALA A N 1
ATOM 745 C CA . ALA A 1 92 ? -0.321 -1.632 -5.027 1.00 89.56 92 ALA A CA 1
ATOM 746 C C . ALA A 1 92 ? -0.355 -1.786 -3.498 1.00 89.56 92 ALA A C 1
ATOM 748 O O . ALA A 1 92 ? -1.334 -1.440 -2.832 1.00 89.56 92 ALA A O 1
ATOM 749 N N . GLY A 1 93 ? 0.738 -2.285 -2.924 1.00 88.38 93 GLY A N 1
ATOM 750 C CA . GLY A 1 93 ? 0.893 -2.488 -1.483 1.00 88.38 93 GLY A CA 1
ATOM 751 C C . GLY A 1 93 ? 2.216 -3.177 -1.149 1.00 88.38 93 GLY A C 1
ATOM 752 O O . GLY A 1 93 ? 3.019 -3.443 -2.036 1.00 88.38 93 GLY A O 1
ATOM 753 N N . ARG A 1 94 ? 2.463 -3.448 0.137 1.00 86.62 94 ARG A N 1
ATOM 754 C CA . ARG A 1 94 ? 3.741 -4.023 0.608 1.00 86.62 94 ARG A CA 1
ATOM 755 C C . ARG A 1 94 ? 3.806 -5.549 0.552 1.00 86.62 94 ARG A C 1
ATOM 757 O O . ARG A 1 94 ? 4.886 -6.111 0.467 1.00 86.62 94 ARG A O 1
ATOM 764 N N . ASP A 1 95 ? 2.664 -6.210 0.653 1.00 88.25 95 ASP A N 1
ATOM 765 C CA . ASP A 1 95 ? 2.536 -7.662 0.803 1.00 88.25 95 ASP A CA 1
ATOM 766 C C . ASP A 1 95 ? 1.490 -8.244 -0.163 1.00 88.25 95 ASP A C 1
ATOM 768 O O . ASP A 1 95 ? 0.915 -9.304 0.080 1.00 88.25 95 ASP A O 1
ATOM 772 N N . ILE A 1 96 ? 1.241 -7.556 -1.286 1.00 93.19 96 ILE A N 1
ATOM 773 C CA . ILE A 1 96 ? 0.237 -7.985 -2.268 1.00 93.19 96 ILE A CA 1
ATOM 774 C C . ILE A 1 96 ? 0.608 -9.348 -2.854 1.00 93.19 96 ILE A C 1
ATOM 776 O O . ILE A 1 96 ? -0.151 -10.293 -2.685 1.00 93.19 96 ILE A O 1
ATOM 780 N N . GLY A 1 97 ? 1.786 -9.477 -3.469 1.00 93.38 97 GLY A N 1
ATOM 781 C CA . GLY A 1 97 ? 2.206 -10.716 -4.136 1.00 93.38 97 GLY A CA 1
ATOM 782 C C . GLY A 1 97 ? 2.603 -11.866 -3.202 1.00 93.38 97 GLY A C 1
ATOM 783 O O . GLY A 1 97 ? 2.700 -13.000 -3.657 1.00 93.38 97 GLY A O 1
ATOM 784 N N . THR A 1 98 ? 2.830 -11.596 -1.911 1.00 91.12 98 THR A N 1
ATOM 785 C CA . THR A 1 98 ? 3.277 -12.598 -0.922 1.00 91.12 98 THR A CA 1
ATOM 786 C C . THR A 1 98 ? 2.186 -13.019 0.061 1.00 91.12 98 THR A C 1
ATOM 788 O O . THR A 1 98 ? 2.299 -14.076 0.679 1.00 91.12 98 THR A O 1
ATOM 791 N N . ARG A 1 99 ? 1.124 -12.218 0.229 1.00 89.69 99 ARG A N 1
ATOM 792 C CA . ARG A 1 99 ? 0.051 -12.488 1.200 1.00 89.69 99 ARG A CA 1
ATOM 793 C C . ARG A 1 99 ? -1.351 -12.279 0.637 1.00 89.69 99 ARG A C 1
ATOM 795 O O . ARG A 1 99 ? -2.232 -13.095 0.906 1.00 89.69 99 ARG A O 1
ATOM 802 N N . VAL A 1 100 ? -1.593 -11.198 -0.104 1.00 92.31 100 VAL A N 1
ATOM 803 C CA . VAL A 1 100 ? -2.954 -10.848 -0.555 1.00 92.31 100 VAL A CA 1
ATOM 804 C C . VAL A 1 100 ? -3.358 -11.655 -1.786 1.00 92.31 100 VAL A C 1
ATOM 806 O O . VAL A 1 100 ? -4.291 -12.452 -1.713 1.00 92.31 100 VAL A O 1
ATOM 809 N N . LEU A 1 101 ? -2.640 -11.476 -2.891 1.00 94.25 101 LEU A N 1
ATOM 810 C CA . LEU A 1 101 ? -2.870 -12.092 -4.194 1.00 94.25 101 LEU A CA 1
ATOM 811 C C . LEU A 1 101 ? -1.654 -12.954 -4.557 1.00 94.25 101 LEU A C 1
ATOM 813 O O . LEU A 1 101 ? -0.875 -12.622 -5.447 1.00 94.25 101 LEU A O 1
ATOM 817 N N . ILE A 1 102 ? -1.482 -14.058 -3.829 1.00 93.56 102 ILE A N 1
ATOM 818 C CA . ILE A 1 102 ? -0.389 -15.017 -4.069 1.00 93.56 102 ILE A CA 1
ATOM 819 C C . ILE A 1 102 ? -0.515 -15.631 -5.472 1.00 93.56 102 ILE A C 1
ATOM 821 O O . ILE A 1 102 ? 0.491 -15.856 -6.128 1.00 93.56 102 ILE A O 1
ATOM 825 N N . GLU A 1 103 ? -1.741 -15.787 -5.968 1.00 91.62 103 GLU A N 1
ATOM 826 C CA . GLU A 1 103 ? -2.055 -16.289 -7.314 1.00 91.62 103 GLU A CA 1
ATOM 827 C C . GLU A 1 103 ? -2.097 -15.179 -8.386 1.00 91.62 103 GLU A C 1
ATOM 829 O O . GLU A 1 103 ? -2.651 -15.367 -9.470 1.00 91.62 103 GLU A O 1
ATOM 834 N N . ALA A 1 104 ? -1.595 -13.972 -8.089 1.00 94.50 104 ALA A N 1
ATOM 835 C CA . ALA A 1 104 ? -1.520 -12.917 -9.095 1.00 94.50 104 ALA A CA 1
ATOM 836 C C . ALA A 1 104 ? -0.638 -13.375 -10.261 1.00 94.50 104 ALA A C 1
ATOM 838 O O . ALA A 1 104 ? 0.514 -13.741 -10.050 1.00 94.50 104 ALA A O 1
ATOM 839 N N . LYS A 1 105 ? -1.172 -13.293 -11.486 1.00 93.75 105 LYS A N 1
ATOM 840 C CA . LYS A 1 105 ? -0.471 -13.734 -12.700 1.00 93.75 105 LYS A CA 1
ATOM 841 C C . LYS A 1 105 ? 0.852 -12.995 -12.914 1.00 93.75 105 LYS A C 1
ATOM 843 O O . LYS A 1 105 ? 1.834 -13.591 -13.315 1.00 93.75 105 LYS A O 1
ATOM 848 N N . VAL A 1 106 ? 0.878 -11.695 -12.621 1.00 96.12 106 VAL A N 1
ATOM 849 C CA . VAL A 1 106 ? 2.078 -10.861 -12.732 1.00 96.12 106 VAL A CA 1
ATOM 850 C C . VAL A 1 106 ? 2.263 -10.094 -11.430 1.00 96.12 106 VAL A C 1
ATOM 852 O O . VAL A 1 106 ? 1.317 -9.488 -10.917 1.00 96.12 106 VAL A O 1
ATOM 855 N N . LYS A 1 107 ? 3.484 -10.118 -10.891 1.00 97.06 107 LYS A N 1
ATOM 856 C CA . LYS A 1 107 ? 3.862 -9.437 -9.649 1.00 97.06 107 LYS A CA 1
ATOM 857 C C . LYS A 1 107 ? 5.065 -8.544 -9.912 1.00 97.06 107 LYS A C 1
ATOM 859 O O . LYS A 1 107 ? 6.067 -9.000 -10.449 1.00 97.06 107 LYS A O 1
ATOM 864 N N . PHE A 1 108 ? 4.982 -7.293 -9.478 1.00 97.06 108 PHE A N 1
ATOM 865 C CA . PHE A 1 108 ? 6.084 -6.339 -9.557 1.00 97.06 108 PHE A CA 1
ATOM 866 C C . PHE A 1 108 ? 6.561 -5.985 -8.156 1.00 97.06 108 PHE A C 1
ATOM 868 O O . PHE A 1 108 ? 5.751 -5.683 -7.276 1.00 97.06 108 PHE A O 1
ATOM 875 N N . PHE A 1 109 ? 7.875 -5.978 -7.958 1.00 96.31 109 PHE A N 1
ATOM 876 C CA . PHE A 1 109 ? 8.495 -5.414 -6.769 1.00 96.31 109 PHE A CA 1
ATOM 877 C C . PHE A 1 109 ? 9.356 -4.221 -7.176 1.00 96.31 109 PHE A C 1
ATOM 879 O O . PHE A 1 109 ? 10.421 -4.376 -7.772 1.00 96.31 109 PHE A O 1
ATOM 886 N N . LEU A 1 110 ? 8.870 -3.020 -6.868 1.00 95.19 110 LEU A N 1
ATOM 887 C CA . LEU A 1 110 ? 9.553 -1.777 -7.204 1.00 95.19 110 LEU A CA 1
ATOM 888 C C . LEU A 1 110 ? 10.532 -1.418 -6.088 1.00 95.19 110 LEU A C 1
ATOM 890 O O . LEU A 1 110 ? 10.121 -1.140 -4.959 1.00 95.19 110 LEU A O 1
ATOM 894 N N . HIS A 1 111 ? 11.820 -1.421 -6.408 1.00 92.94 111 HIS A N 1
ATOM 895 C CA . HIS A 1 111 ? 12.890 -1.147 -5.461 1.00 92.94 111 HIS A CA 1
ATOM 896 C C . HIS A 1 111 ? 13.555 0.203 -5.749 1.00 92.94 111 HIS A C 1
ATOM 898 O O . HIS A 1 111 ? 13.773 0.576 -6.900 1.00 92.94 111 HIS A O 1
ATOM 904 N N . ALA A 1 112 ? 13.878 0.935 -4.689 1.00 92.44 112 ALA A N 1
ATOM 905 C CA . ALA A 1 112 ? 14.776 2.083 -4.704 1.00 92.44 112 ALA A CA 1
ATOM 906 C C . ALA A 1 112 ? 15.366 2.260 -3.306 1.00 92.44 112 ALA A C 1
ATOM 908 O O . ALA A 1 112 ? 14.695 1.967 -2.301 1.00 92.44 112 ALA A O 1
ATOM 909 N N . SER A 1 113 ? 16.580 2.804 -3.249 1.00 92.81 113 SER A N 1
ATOM 910 C CA . SER A 1 113 ? 17.211 3.212 -1.997 1.00 92.81 113 SER A CA 1
ATOM 911 C C . SER A 1 113 ? 16.301 4.101 -1.137 1.00 92.81 113 SER A C 1
ATOM 913 O O . SER A 1 113 ? 15.404 4.812 -1.610 1.00 92.81 113 SER A O 1
ATOM 915 N N . THR A 1 114 ? 16.514 4.044 0.176 1.00 93.62 114 THR A N 1
ATOM 916 C CA . THR A 1 114 ? 15.750 4.830 1.152 1.00 93.62 114 THR A CA 1
ATOM 917 C C . THR A 1 114 ? 15.905 6.328 0.915 1.00 93.62 114 THR A C 1
ATOM 919 O O . THR A 1 114 ? 14.945 7.081 1.069 1.00 93.62 114 THR A O 1
ATOM 922 N N . GLU A 1 115 ? 17.088 6.748 0.483 1.00 94.44 115 GLU A N 1
ATOM 923 C CA . GLU A 1 115 ? 17.440 8.120 0.146 1.00 94.44 115 GLU A CA 1
ATOM 924 C C . GLU A 1 115 ? 16.629 8.626 -1.055 1.00 94.44 115 GLU A C 1
ATOM 926 O O . GLU A 1 115 ? 16.020 9.692 -0.964 1.00 94.44 115 GLU A O 1
ATOM 931 N N . ILE A 1 116 ? 16.525 7.841 -2.137 1.00 93.88 116 ILE A N 1
ATOM 932 C CA . ILE A 1 116 ? 15.712 8.201 -3.313 1.00 93.88 116 ILE A CA 1
ATOM 933 C C . ILE A 1 116 ? 14.226 8.271 -2.955 1.00 93.88 116 ILE A C 1
ATOM 935 O O . ILE A 1 116 ? 13.524 9.200 -3.359 1.00 93.88 116 ILE A O 1
ATOM 939 N N . A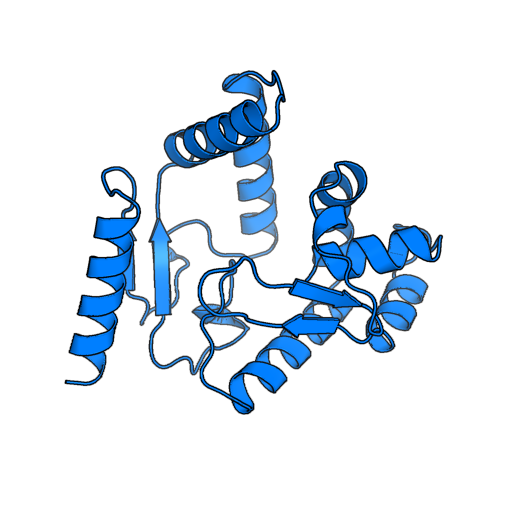RG A 1 117 ? 13.728 7.329 -2.145 1.00 92.62 117 ARG A N 1
ATOM 940 C CA . ARG A 1 117 ? 12.333 7.364 -1.672 1.00 92.62 117 ARG A CA 1
ATOM 941 C C . ARG A 1 117 ? 12.052 8.588 -0.802 1.00 92.62 117 ARG A C 1
ATOM 943 O O . ARG A 1 117 ? 10.983 9.183 -0.931 1.00 92.62 117 ARG A O 1
ATOM 950 N N . ALA A 1 118 ? 12.992 8.974 0.060 1.00 94.44 118 ALA A N 1
ATOM 951 C CA . ALA A 1 118 ? 12.880 10.183 0.868 1.00 94.44 118 ALA A CA 1
ATOM 952 C C . ALA A 1 118 ? 12.912 11.454 0.003 1.00 94.44 118 ALA A C 1
ATOM 954 O O . ALA A 1 118 ? 12.135 12.370 0.258 1.00 94.44 118 ALA A O 1
ATOM 955 N N . GLN A 1 119 ? 13.748 11.491 -1.038 1.00 93.81 119 GLN A N 1
ATOM 956 C CA . GLN A 1 119 ? 13.822 12.607 -1.984 1.00 93.81 119 GLN A CA 1
ATOM 957 C C . GLN A 1 119 ? 12.500 12.800 -2.744 1.00 93.81 119 GLN A C 1
ATOM 959 O O . GLN A 1 119 ? 11.933 13.889 -2.701 1.00 93.81 119 GLN A O 1
ATOM 964 N N . ARG A 1 120 ? 11.946 11.732 -3.335 1.00 91.69 120 ARG A N 1
ATOM 965 C CA . ARG A 1 120 ? 10.640 11.774 -4.026 1.00 91.69 120 ARG A CA 1
ATOM 966 C C . ARG A 1 120 ? 9.513 12.234 -3.099 1.00 91.69 120 ARG A C 1
ATOM 968 O O . ARG A 1 120 ? 8.684 13.053 -3.468 1.00 91.69 120 ARG A O 1
ATOM 975 N N . ARG A 1 121 ? 9.508 11.755 -1.851 1.00 90.19 121 ARG A N 1
ATOM 976 C CA . ARG A 1 121 ? 8.508 12.160 -0.852 1.00 90.19 121 ARG A CA 1
ATOM 977 C C . ARG A 1 121 ? 8.666 13.619 -0.411 1.00 90.19 121 ARG A C 1
ATOM 979 O O . ARG A 1 121 ? 7.680 14.261 -0.069 1.00 90.19 121 ARG A O 1
ATOM 986 N N . LEU A 1 122 ? 9.890 14.145 -0.394 1.00 93.12 122 LEU A N 1
ATOM 987 C CA . LEU A 1 122 ? 10.133 15.564 -0.140 1.00 93.12 122 LEU A CA 1
ATOM 988 C C . LEU A 1 122 ? 9.577 16.431 -1.277 1.00 93.12 122 LEU A C 1
ATOM 990 O O . LEU A 1 122 ? 9.013 17.484 -1.002 1.00 93.12 122 LEU A O 1
ATOM 994 N N . GLU A 1 123 ? 9.723 15.995 -2.528 1.00 90.00 123 GLU A N 1
ATOM 995 C CA . GLU A 1 123 ? 9.128 16.659 -3.696 1.00 90.00 123 GLU A CA 1
ATOM 996 C C . GLU A 1 123 ? 7.595 16.671 -3.595 1.00 90.00 123 GLU A C 1
ATOM 998 O O . GLU A 1 123 ? 7.007 17.749 -3.633 1.00 90.00 123 GLU A O 1
ATOM 1003 N N . GLU A 1 124 ? 6.968 15.530 -3.273 1.00 85.50 124 GLU A N 1
ATOM 1004 C CA . GLU A 1 124 ? 5.520 15.457 -2.998 1.00 85.50 124 GLU A CA 1
ATOM 1005 C C . GLU A 1 124 ? 5.074 16.449 -1.906 1.00 85.50 124 GLU A C 1
ATOM 1007 O O . GLU A 1 124 ? 3.997 17.036 -1.986 1.00 85.50 124 GLU A O 1
ATOM 1012 N N . PHE A 1 125 ? 5.870 16.638 -0.850 1.00 85.31 125 PHE A N 1
ATOM 1013 C CA . PHE A 1 125 ? 5.550 17.588 0.218 1.00 85.31 125 PHE A CA 1
ATOM 1014 C C . PHE A 1 125 ? 5.681 19.044 -0.230 1.00 85.31 125 PHE A C 1
ATOM 1016 O O . PHE A 1 125 ? 4.795 19.846 0.074 1.00 85.31 125 PHE A O 1
ATOM 1023 N N . LYS A 1 126 ? 6.725 19.377 -0.994 1.00 87.06 126 LYS A N 1
ATOM 1024 C CA . LYS A 1 126 ? 6.913 20.728 -1.542 1.00 87.06 126 LYS A CA 1
ATOM 1025 C C . LYS A 1 126 ? 5.760 21.134 -2.454 1.00 87.06 126 LYS A C 1
ATOM 1027 O O . LYS A 1 126 ? 5.267 22.252 -2.323 1.00 87.06 126 LYS A O 1
ATOM 1032 N N . ASP A 1 127 ? 5.286 20.213 -3.290 1.00 82.50 127 ASP A N 1
ATOM 1033 C CA . ASP A 1 127 ? 4.146 20.446 -4.185 1.00 82.50 127 ASP A CA 1
ATOM 1034 C C . ASP A 1 127 ? 2.845 20.732 -3.412 1.00 82.50 127 ASP A C 1
ATOM 1036 O O . ASP A 1 127 ? 1.957 21.421 -3.907 1.00 82.50 127 ASP A O 1
ATOM 1040 N N . ASN A 1 128 ? 2.757 20.267 -2.161 1.00 75.94 128 ASN A N 1
ATOM 1041 C CA . ASN A 1 128 ? 1.638 20.509 -1.247 1.00 75.94 128 ASN A CA 1
ATOM 1042 C C . ASN A 1 128 ? 1.887 21.667 -0.254 1.00 75.94 128 ASN A C 1
ATOM 1044 O O . ASN A 1 128 ? 1.120 21.836 0.695 1.00 75.94 128 ASN A O 1
ATOM 1048 N N . GLY A 1 129 ? 2.947 22.463 -0.444 1.00 81.44 129 GLY A N 1
ATOM 1049 C CA . GLY A 1 129 ? 3.272 23.618 0.405 1.00 81.44 129 GLY A CA 1
ATOM 1050 C C . GLY A 1 129 ? 3.885 23.275 1.769 1.00 81.44 129 GLY A C 1
ATOM 1051 O O . GLY A 1 129 ? 3.938 24.128 2.656 1.00 81.44 129 GLY A O 1
ATOM 1052 N N . ASP A 1 130 ? 4.348 22.042 1.960 1.00 80.06 130 ASP A N 1
ATOM 1053 C CA . ASP A 1 130 ? 4.981 21.585 3.194 1.00 80.06 130 ASP A CA 1
ATOM 1054 C C . ASP A 1 130 ? 6.503 21.825 3.159 1.00 80.06 130 ASP A C 1
ATOM 1056 O O . ASP A 1 130 ? 7.197 21.472 2.205 1.00 80.06 130 ASP A O 1
ATOM 1060 N N . LEU A 1 131 ? 7.024 22.452 4.220 1.00 85.88 131 LEU A N 1
ATOM 1061 C CA . LEU A 1 131 ? 8.402 22.950 4.322 1.00 85.88 131 LEU A CA 1
ATOM 1062 C C . LEU A 1 131 ? 9.348 22.026 5.108 1.00 85.88 131 LEU A C 1
ATOM 1064 O O . LEU A 1 131 ? 10.391 22.472 5.595 1.00 85.88 131 LEU A O 1
ATOM 1068 N N . ARG A 1 132 ? 9.003 20.744 5.272 1.00 88.88 132 ARG A N 1
ATOM 1069 C CA . ARG A 1 132 ? 9.884 19.762 5.926 1.00 88.88 132 ARG A CA 1
ATOM 1070 C C . ARG A 1 132 ? 11.253 19.665 5.251 1.00 88.88 132 ARG A C 1
ATOM 1072 O O . ARG A 1 132 ? 11.389 19.782 4.035 1.00 88.88 132 ARG A O 1
ATOM 1079 N N . THR A 1 133 ? 12.286 19.393 6.047 1.00 94.50 133 THR A N 1
ATOM 1080 C CA . THR A 1 133 ? 13.642 19.208 5.517 1.00 94.50 133 THR A CA 1
ATOM 1081 C C . THR A 1 133 ? 13.845 17.784 5.000 1.00 94.50 133 THR A C 1
ATOM 1083 O O . THR A 1 133 ? 13.192 16.842 5.455 1.00 94.50 133 THR A O 1
ATOM 1086 N N . PHE A 1 134 ? 14.816 17.587 4.101 1.00 95.50 134 PHE A N 1
ATOM 1087 C CA . PHE A 1 134 ? 15.212 16.243 3.658 1.00 95.50 134 PHE A CA 1
ATOM 10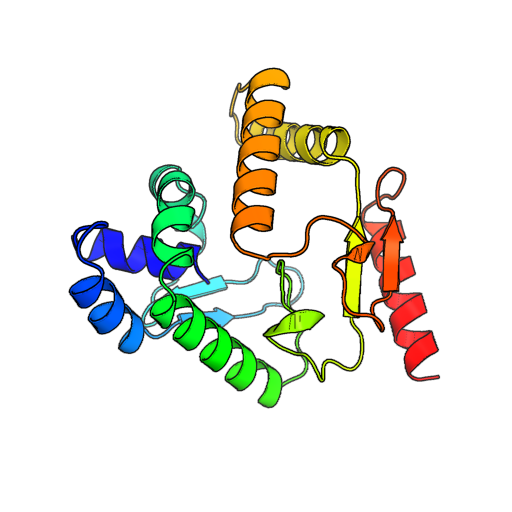88 C C . PHE A 1 134 ? 15.549 15.319 4.838 1.00 95.50 134 PHE A C 1
ATOM 1090 O O . PHE A 1 134 ? 15.166 14.152 4.843 1.00 95.50 134 PHE A O 1
ATOM 1097 N N . LYS A 1 135 ? 16.215 15.850 5.873 1.00 96.56 135 LYS A N 1
ATOM 1098 C CA . LYS A 1 135 ? 16.574 15.092 7.076 1.00 96.56 135 LYS A CA 1
ATOM 1099 C C . LYS A 1 135 ? 15.334 14.545 7.788 1.00 96.56 135 LYS A C 1
ATOM 1101 O O . LYS A 1 135 ? 15.324 13.372 8.158 1.00 96.56 135 LYS A O 1
ATOM 1106 N N . ASP A 1 136 ? 14.291 15.358 7.933 1.00 93.56 136 ASP A N 1
ATOM 1107 C CA . ASP A 1 136 ? 13.044 14.949 8.591 1.00 93.56 136 ASP A CA 1
ATOM 1108 C C . ASP A 1 136 ? 12.321 13.865 7.786 1.00 93.56 136 ASP A C 1
ATOM 1110 O O . ASP A 1 136 ? 11.890 12.848 8.338 1.00 93.56 136 ASP A O 1
ATOM 1114 N N . VAL A 1 137 ? 12.241 14.044 6.464 1.00 93.81 137 VAL A N 1
ATOM 1115 C CA . VAL A 1 137 ? 11.607 13.074 5.559 1.00 93.81 137 VAL A CA 1
ATOM 1116 C C . VAL A 1 137 ? 12.385 11.757 5.529 1.00 93.81 137 VAL A C 1
ATOM 1118 O O . VAL A 1 137 ? 11.778 10.683 5.547 1.00 93.81 137 VAL A O 1
ATOM 1121 N N . LEU A 1 138 ? 13.718 11.809 5.552 1.00 96.38 138 LEU A N 1
ATOM 1122 C CA . LEU A 1 138 ? 14.570 10.624 5.608 1.00 96.38 138 LEU A CA 1
ATOM 1123 C C . LEU A 1 138 ? 14.364 9.841 6.910 1.00 96.38 138 LEU A C 1
ATOM 1125 O O . LEU A 1 138 ? 14.182 8.625 6.864 1.00 96.38 138 LEU A O 1
ATOM 1129 N N . ILE A 1 139 ? 14.337 10.524 8.061 1.00 94.88 139 ILE A N 1
ATOM 1130 C CA . ILE A 1 139 ? 14.058 9.897 9.364 1.00 94.88 139 ILE A CA 1
ATOM 1131 C C . ILE A 1 139 ? 12.668 9.251 9.358 1.00 94.88 139 ILE A C 1
ATOM 1133 O O . ILE A 1 139 ? 12.514 8.098 9.766 1.00 94.88 139 ILE A O 1
ATOM 1137 N N . GLN A 1 140 ? 11.654 9.960 8.852 1.00 90.00 140 GLN A N 1
ATOM 1138 C CA . GLN A 1 140 ? 10.293 9.431 8.761 1.00 90.00 140 GLN A CA 1
ATOM 1139 C C . GLN A 1 140 ? 10.219 8.192 7.856 1.00 90.00 140 GLN A C 1
ATOM 1141 O O . GLN A 1 140 ? 9.525 7.228 8.190 1.00 90.00 140 GLN A O 1
ATOM 1146 N N . THR A 1 141 ? 10.938 8.211 6.732 1.00 91.31 141 THR A N 1
ATOM 1147 C CA . THR A 1 141 ? 10.993 7.099 5.775 1.00 91.31 141 THR A CA 1
ATOM 1148 C C . THR A 1 141 ? 11.658 5.876 6.404 1.00 91.31 141 THR A C 1
ATOM 1150 O O . THR A 1 141 ? 11.055 4.806 6.398 1.00 91.31 141 THR A O 1
ATOM 1153 N N . LYS A 1 142 ? 12.818 6.047 7.056 1.00 92.69 142 LYS A N 1
ATOM 1154 C CA . LYS A 1 142 ? 13.515 4.967 7.779 1.00 92.69 142 LYS A CA 1
ATOM 1155 C C . LYS A 1 142 ? 12.641 4.340 8.861 1.00 92.69 142 LYS A C 1
ATOM 1157 O O . LYS A 1 142 ? 12.458 3.128 8.877 1.00 92.69 142 LYS A O 1
ATOM 1162 N N . ARG A 1 143 ? 12.002 5.167 9.695 1.00 89.56 143 ARG A N 1
ATOM 1163 C CA . ARG A 1 143 ? 11.079 4.688 10.736 1.00 89.56 143 ARG A CA 1
ATOM 1164 C C . ARG A 1 143 ? 9.930 3.869 10.146 1.00 89.56 143 ARG A C 1
ATOM 1166 O O . ARG A 1 143 ? 9.498 2.879 10.729 1.00 89.56 143 ARG A O 1
ATOM 1173 N N . ARG A 1 144 ? 9.393 4.285 8.996 1.00 85.56 144 ARG A N 1
ATOM 1174 C CA . ARG A 1 144 ? 8.327 3.541 8.317 1.00 85.56 144 ARG A CA 1
ATOM 1175 C C . ARG A 1 144 ? 8.829 2.198 7.790 1.00 85.56 144 ARG A C 1
ATOM 1177 O O . ARG A 1 144 ? 8.112 1.215 7.933 1.00 85.56 144 ARG A O 1
ATOM 1184 N N . ASP A 1 145 ? 10.032 2.151 7.232 1.00 87.81 145 ASP A N 1
ATOM 1185 C CA . ASP A 1 145 ? 10.629 0.906 6.747 1.00 87.81 145 ASP A CA 1
ATOM 1186 C C . ASP A 1 145 ? 10.868 -0.088 7.891 1.00 87.81 145 ASP A C 1
ATOM 1188 O O . ASP A 1 145 ? 10.512 -1.256 7.764 1.00 87.81 145 ASP A O 1
ATOM 1192 N N . GLU A 1 146 ? 11.357 0.377 9.043 1.00 87.44 146 GLU A N 1
ATOM 1193 C CA . GLU A 1 146 ? 11.506 -0.441 10.258 1.00 87.44 146 GLU A CA 1
ATOM 1194 C C . GLU A 1 146 ? 10.155 -1.010 10.733 1.00 87.44 146 GLU A C 1
ATOM 1196 O O . GLU A 1 146 ? 10.026 -2.195 11.055 1.00 87.44 146 GLU A O 1
ATOM 1201 N N . LEU A 1 147 ? 9.105 -0.183 10.736 1.00 82.19 147 LEU A N 1
ATOM 1202 C CA . LEU A 1 147 ? 7.743 -0.611 11.078 1.00 82.19 147 LEU A CA 1
ATOM 1203 C C . LEU A 1 147 ? 7.143 -1.587 10.054 1.00 82.19 147 LEU A C 1
ATOM 1205 O O . LEU A 1 147 ? 6.311 -2.433 10.396 1.00 82.19 147 LEU A O 1
ATOM 1209 N N . ASP A 1 148 ? 7.510 -1.458 8.782 1.00 82.62 148 ASP A N 1
ATOM 1210 C CA . ASP A 1 148 ? 7.115 -2.389 7.731 1.00 82.62 148 ASP A CA 1
ATOM 1211 C C . ASP A 1 148 ? 7.838 -3.736 7.922 1.00 82.62 148 ASP A C 1
ATOM 1213 O O . ASP A 1 148 ? 7.166 -4.768 8.008 1.00 82.62 148 ASP A O 1
ATOM 1217 N N . GLN A 1 149 ? 9.155 -3.730 8.138 1.00 80.88 149 GLN A N 1
ATOM 1218 C CA . GLN A 1 149 ? 9.964 -4.933 8.368 1.00 80.88 149 GLN A CA 1
ATOM 1219 C C . GLN A 1 149 ? 9.555 -5.707 9.626 1.00 80.88 149 GLN A C 1
ATOM 1221 O O . GLN A 1 149 ? 9.341 -6.918 9.564 1.00 80.88 149 GLN A O 1
ATOM 1226 N N . THR A 1 150 ? 9.383 -5.025 10.762 1.00 76.88 150 THR A N 1
ATOM 1227 C CA . THR A 1 150 ? 8.917 -5.654 12.017 1.00 76.88 150 THR A CA 1
ATOM 1228 C C . THR A 1 150 ? 7.522 -6.268 11.871 1.00 76.88 150 THR A C 1
ATOM 1230 O O . THR A 1 150 ? 7.232 -7.310 12.454 1.00 76.88 150 THR A O 1
ATOM 1233 N N . GLY A 1 15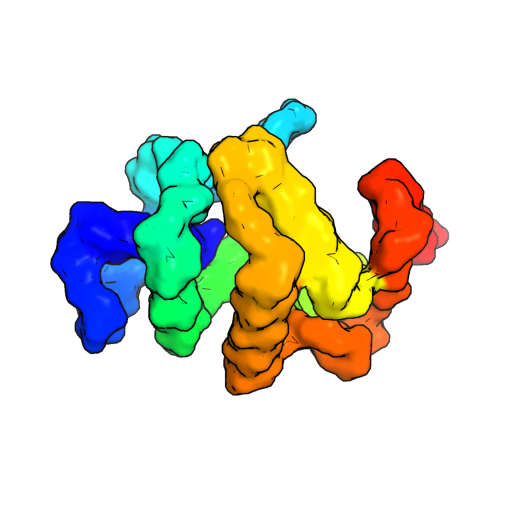1 ? 6.677 -5.677 11.021 1.00 70.38 151 GLY A N 1
ATOM 1234 C CA . GLY A 1 151 ? 5.384 -6.228 10.613 1.00 70.38 151 GLY A CA 1
ATOM 1235 C C . GLY A 1 151 ? 5.458 -7.326 9.543 1.00 70.38 151 GLY A C 1
ATOM 1236 O O . GLY A 1 151 ? 4.413 -7.686 8.999 1.00 70.38 151 GLY A O 1
ATOM 1237 N N . LYS A 1 152 ? 6.657 -7.833 9.216 1.00 77.31 152 LYS A N 1
ATOM 1238 C CA . LYS A 1 152 ? 6.928 -8.827 8.159 1.00 77.31 152 LYS A CA 1
ATOM 1239 C C . LYS A 1 152 ? 6.426 -8.402 6.773 1.00 77.31 152 LYS A C 1
ATOM 1241 O O . LYS A 1 152 ? 5.963 -9.231 5.992 1.00 77.31 152 LYS A O 1
ATOM 1246 N N . ARG A 1 153 ? 6.481 -7.104 6.474 1.00 81.31 153 ARG A N 1
ATOM 1247 C CA . ARG A 1 153 ? 6.154 -6.545 5.158 1.00 81.31 153 ARG A CA 1
ATOM 1248 C C . ARG A 1 153 ? 7.437 -6.329 4.362 1.00 81.31 153 ARG A C 1
ATOM 1250 O O . ARG A 1 153 ? 8.445 -5.904 4.923 1.00 81.31 153 ARG A O 1
ATOM 1257 N N . ALA A 1 154 ? 7.383 -6.624 3.067 1.00 82.31 154 ALA A N 1
ATOM 1258 C CA . ALA A 1 154 ? 8.551 -6.568 2.204 1.00 82.31 154 ALA A CA 1
ATOM 1259 C C . ALA A 1 154 ? 8.982 -5.116 1.942 1.00 82.31 154 ALA A C 1
ATOM 1261 O O . ALA A 1 154 ? 8.170 -4.264 1.570 1.00 82.31 154 ALA A O 1
ATOM 1262 N N . ILE A 1 155 ? 10.271 -4.858 2.145 1.00 84.75 155 ILE A N 1
ATOM 1263 C CA . ILE A 1 155 ? 10.968 -3.596 1.858 1.00 84.75 155 ILE A CA 1
ATOM 1264 C C . ILE A 1 155 ? 12.193 -3.851 0.977 1.00 84.75 155 ILE A C 1
ATOM 1266 O O . ILE A 1 155 ? 12.533 -3.022 0.134 1.00 84.75 155 ILE A O 1
ATOM 1270 N N . LEU A 1 156 ? 12.825 -5.013 1.137 1.00 86.75 156 LEU A N 1
ATOM 1271 C CA . LEU A 1 156 ? 13.986 -5.432 0.361 1.00 86.75 156 LEU A CA 1
ATOM 1272 C C . LEU A 1 156 ? 13.587 -6.408 -0.746 1.00 86.75 156 LEU A C 1
ATOM 1274 O O . LEU A 1 156 ? 12.582 -7.111 -0.627 1.00 86.75 156 LEU A O 1
ATOM 1278 N N . ALA A 1 157 ? 14.382 -6.455 -1.815 1.00 86.12 157 ALA A N 1
ATOM 1279 C CA . ALA A 1 157 ? 14.105 -7.299 -2.975 1.00 86.12 157 ALA A CA 1
ATOM 1280 C C . ALA A 1 157 ? 14.072 -8.790 -2.604 1.00 86.12 157 ALA A C 1
ATOM 1282 O O . ALA A 1 157 ? 13.225 -9.525 -3.098 1.00 86.12 157 ALA A O 1
ATOM 1283 N N . GLU A 1 158 ? 14.916 -9.220 -1.665 1.00 86.19 158 GLU A N 1
ATOM 1284 C CA . GLU A 1 158 ? 14.951 -10.608 -1.175 1.00 86.19 158 GLU A CA 1
ATOM 1285 C C . GLU A 1 158 ? 13.666 -11.024 -0.433 1.00 86.19 158 GLU A C 1
ATOM 1287 O O . GLU A 1 158 ? 13.425 -12.209 -0.220 1.00 86.19 158 GLU A O 1
ATOM 1292 N N . GLN A 1 159 ? 12.841 -10.056 -0.019 1.00 88.25 159 GLN A N 1
ATOM 1293 C CA . GLN A 1 159 ? 11.553 -10.285 0.645 1.00 88.25 159 GLN A CA 1
ATOM 1294 C C . GLN A 1 159 ? 10.376 -10.300 -0.343 1.00 88.25 159 GLN A C 1
ATOM 1296 O O . GLN A 1 159 ? 9.229 -10.496 0.070 1.00 88.25 159 GLN A O 1
ATOM 1301 N N . ALA A 1 160 ? 10.634 -10.035 -1.626 1.00 91.50 160 ALA A N 1
ATOM 1302 C CA . ALA A 1 160 ? 9.627 -10.107 -2.671 1.00 91.50 160 ALA A CA 1
ATOM 1303 C C . ALA A 1 160 ? 9.142 -11.552 -2.877 1.00 91.50 160 ALA A C 1
ATOM 1305 O O . ALA A 1 160 ? 9.765 -12.517 -2.434 1.00 91.50 160 ALA A O 1
ATOM 1306 N N . ALA A 1 161 ? 8.010 -11.706 -3.567 1.00 92.88 161 ALA A N 1
ATOM 1307 C CA . ALA A 1 161 ? 7.581 -13.026 -4.014 1.00 92.88 161 ALA A CA 1
ATOM 1308 C C . ALA A 1 161 ? 8.630 -13.608 -4.976 1.00 92.88 161 ALA A C 1
ATOM 1310 O O . ALA A 1 161 ? 9.209 -12.869 -5.771 1.00 92.88 161 ALA A O 1
ATOM 1311 N N . SER A 1 162 ? 8.870 -14.918 -4.912 1.00 93.25 162 SER A N 1
ATOM 1312 C CA . SER A 1 162 ? 9.909 -15.587 -5.711 1.00 93.25 162 SER A CA 1
ATOM 1313 C C . SER A 1 162 ? 9.692 -15.476 -7.222 1.00 93.25 162 SER A C 1
ATOM 1315 O O . SER A 1 162 ? 10.635 -15.613 -7.990 1.00 93.25 162 SER A O 1
ATOM 1317 N N . ASP A 1 163 ? 8.452 -15.235 -7.639 1.00 94.50 163 ASP A N 1
ATOM 1318 C CA . ASP A 1 163 ? 8.001 -15.045 -9.017 1.00 94.50 163 ASP A CA 1
ATOM 1319 C C . ASP A 1 163 ? 7.758 -13.563 -9.373 1.00 94.50 163 ASP A C 1
ATOM 1321 O O . ASP A 1 163 ? 7.157 -13.260 -10.402 1.00 94.50 163 ASP A O 1
ATOM 1325 N N . ALA A 1 164 ? 8.191 -12.620 -8.529 1.00 96.25 164 ALA A N 1
ATOM 1326 C CA . ALA A 1 164 ? 8.054 -11.196 -8.812 1.00 96.25 164 ALA A CA 1
ATOM 1327 C C . ALA A 1 164 ? 9.160 -10.674 -9.739 1.00 96.25 164 ALA A C 1
ATOM 1329 O O . ALA A 1 164 ? 10.349 -10.923 -9.534 1.00 96.25 164 ALA A O 1
ATOM 1330 N N . TYR A 1 165 ? 8.773 -9.829 -10.692 1.00 96.31 165 TYR A N 1
ATOM 1331 C CA . TYR A 1 165 ? 9.700 -8.999 -11.451 1.00 96.31 165 TYR A CA 1
ATOM 1332 C C . TYR A 1 165 ? 10.234 -7.887 -10.538 1.00 96.31 165 TYR A C 1
ATOM 1334 O O . TYR A 1 165 ? 9.496 -6.978 -10.141 1.00 96.31 165 TYR A O 1
ATOM 1342 N N . ILE A 1 166 ? 11.519 -7.963 -10.186 1.00 95.94 166 ILE A N 1
ATOM 1343 C CA . ILE A 1 166 ? 12.198 -6.925 -9.405 1.00 95.94 166 ILE A CA 1
ATOM 1344 C C . ILE A 1 166 ? 12.616 -5.793 -10.344 1.00 95.94 166 ILE A C 1
ATOM 1346 O O . ILE A 1 166 ? 13.463 -5.985 -11.216 1.00 95.94 166 ILE A O 1
ATOM 1350 N N . ILE A 1 167 ? 12.058 -4.598 -10.149 1.00 95.38 167 ILE A N 1
ATOM 1351 C CA . ILE A 1 167 ? 12.373 -3.418 -10.960 1.00 95.38 167 ILE A CA 1
ATOM 1352 C C . ILE A 1 167 ? 13.081 -2.396 -10.074 1.00 95.38 167 ILE A C 1
ATOM 1354 O O . ILE A 1 167 ? 12.485 -1.837 -9.152 1.00 95.38 167 ILE A O 1
ATOM 1358 N N . LYS A 1 168 ? 14.361 -2.138 -10.357 1.00 94.50 168 LYS A N 1
ATOM 1359 C CA . LYS A 1 168 ? 15.093 -1.018 -9.753 1.00 94.50 168 LYS A CA 1
ATOM 1360 C C . LYS A 1 168 ? 14.621 0.279 -10.389 1.00 94.50 168 LYS A C 1
ATOM 1362 O O . LYS A 1 168 ? 14.604 0.394 -11.610 1.00 94.50 168 LYS A O 1
ATOM 1367 N N . THR A 1 169 ? 14.229 1.235 -9.560 1.00 94.75 169 THR A N 1
ATOM 1368 C CA . THR A 1 169 ? 13.591 2.478 -10.002 1.00 94.75 169 THR A CA 1
ATOM 1369 C C . THR A 1 169 ? 14.445 3.714 -9.759 1.00 94.75 169 THR A C 1
ATOM 1371 O O . THR A 1 169 ? 13.955 4.798 -10.034 1.00 94.75 169 THR A O 1
ATOM 1374 N N . GLU A 1 170 ? 15.675 3.589 -9.240 1.00 92.00 170 GLU A N 1
ATOM 1375 C CA . GLU A 1 170 ? 16.541 4.733 -8.896 1.00 92.00 170 GLU A CA 1
ATOM 1376 C C . GLU A 1 170 ? 16.707 5.722 -10.054 1.00 92.00 170 GLU A C 1
ATOM 1378 O O . GLU A 1 170 ? 16.439 6.907 -9.869 1.00 92.00 170 GLU A O 1
ATOM 1383 N N . ASP A 1 171 ? 17.023 5.213 -11.244 1.00 91.31 171 ASP A N 1
ATOM 1384 C CA . ASP A 1 171 ? 17.337 6.020 -12.429 1.00 91.31 171 ASP A CA 1
ATOM 1385 C C . ASP A 1 171 ? 16.220 6.008 -13.487 1.00 91.31 171 ASP A C 1
ATOM 1387 O O . ASP A 1 171 ? 16.461 6.317 -14.653 1.00 91.31 171 ASP A O 1
ATOM 1391 N N . LEU A 1 172 ? 15.001 5.605 -13.110 1.00 93.25 172 LEU A N 1
ATOM 1392 C CA . LEU A 1 172 ? 13.871 5.519 -14.037 1.00 93.25 172 LEU A CA 1
ATOM 1393 C C . LEU A 1 172 ? 12.928 6.711 -13.889 1.00 93.25 172 LEU A C 1
ATOM 1395 O O . LEU A 1 172 ? 12.503 7.046 -12.777 1.00 93.25 172 LEU A O 1
ATOM 1399 N N . SER A 1 173 ? 12.530 7.287 -15.025 1.00 92.62 173 SER A N 1
ATOM 1400 C CA . SER A 1 173 ? 11.331 8.122 -15.096 1.00 92.62 173 SER A CA 1
ATOM 1401 C C . SER A 1 173 ? 10.066 7.279 -14.890 1.00 92.62 173 SER A C 1
ATOM 1403 O O . SER A 1 173 ? 10.094 6.046 -14.958 1.00 92.62 173 SER A O 1
ATOM 1405 N N . ILE A 1 174 ? 8.932 7.944 -14.648 1.00 90.62 174 ILE A N 1
ATOM 1406 C CA . ILE A 1 174 ? 7.630 7.271 -14.545 1.00 90.62 174 ILE A CA 1
ATOM 1407 C C . ILE A 1 174 ? 7.308 6.531 -15.851 1.00 90.62 174 ILE A C 1
ATOM 1409 O O . ILE A 1 174 ? 6.926 5.366 -15.792 1.00 90.62 174 ILE A O 1
ATOM 1413 N N . ASP A 1 175 ? 7.539 7.154 -17.008 1.00 94.69 175 ASP A N 1
ATOM 1414 C CA . ASP A 1 175 ? 7.274 6.539 -18.315 1.00 94.69 175 ASP A CA 1
ATOM 1415 C C . ASP A 1 175 ? 8.139 5.292 -18.536 1.00 94.69 175 ASP A C 1
ATOM 1417 O O . ASP A 1 175 ? 7.623 4.227 -18.853 1.00 94.69 175 ASP A O 1
ATOM 1421 N N . GLN A 1 176 ? 9.440 5.370 -18.234 1.00 96.19 176 GLN A N 1
ATOM 1422 C CA . GLN A 1 176 ? 10.342 4.218 -18.342 1.00 96.19 176 GLN A CA 1
ATOM 1423 C C . GLN A 1 176 ? 9.954 3.079 -17.394 1.00 96.19 176 GLN A C 1
ATOM 1425 O O . GLN A 1 176 ? 10.125 1.902 -17.717 1.00 96.19 176 GLN A O 1
ATOM 1430 N N . LEU A 1 177 ? 9.458 3.410 -16.199 1.00 95.44 177 LEU A N 1
ATOM 1431 C CA . LEU A 1 177 ? 8.932 2.418 -15.271 1.00 95.44 177 LEU A CA 1
ATOM 1432 C C . LEU A 1 177 ? 7.672 1.750 -15.839 1.00 95.44 177 LEU A C 1
ATOM 1434 O O . LEU A 1 177 ? 7.555 0.526 -15.755 1.00 95.44 177 LEU A O 1
ATOM 1438 N N . ILE A 1 178 ? 6.752 2.528 -16.415 1.00 94.50 178 ILE A N 1
ATOM 1439 C CA . ILE A 1 178 ? 5.526 2.014 -17.037 1.00 94.50 178 ILE A CA 1
ATOM 1440 C C . ILE A 1 178 ? 5.877 1.087 -18.202 1.00 94.50 178 ILE A C 1
ATOM 1442 O O . ILE A 1 178 ? 5.377 -0.038 -18.229 1.00 94.50 178 ILE A O 1
ATOM 1446 N N . ASP A 1 179 ? 6.785 1.503 -19.085 1.00 96.19 179 ASP A N 1
ATOM 1447 C CA . ASP A 1 179 ? 7.244 0.701 -20.222 1.00 96.19 179 ASP A CA 1
ATOM 1448 C C . ASP A 1 179 ? 7.835 -0.633 -19.755 1.00 96.19 179 ASP A C 1
ATOM 1450 O O . ASP A 1 179 ? 7.420 -1.693 -20.219 1.00 96.19 179 ASP A O 1
ATOM 1454 N N . LYS A 1 180 ? 8.708 -0.617 -18.738 1.00 95.94 180 LYS A N 1
ATOM 1455 C CA . LYS A 1 180 ? 9.253 -1.853 -18.149 1.00 95.94 180 LYS A CA 1
ATOM 1456 C C . LYS A 1 180 ? 8.179 -2.767 -17.566 1.00 95.94 180 LYS A C 1
ATOM 1458 O O . LYS A 1 180 ? 8.280 -3.988 -17.690 1.00 95.94 180 LYS A O 1
ATOM 1463 N N . CYS A 1 181 ? 7.167 -2.204 -16.905 1.00 95.81 181 CYS A N 1
ATOM 1464 C CA . CYS A 1 181 ? 6.047 -2.996 -16.391 1.00 95.81 181 CYS A CA 1
ATOM 1465 C C . CYS A 1 181 ? 5.231 -3.609 -17.537 1.00 95.81 181 CYS A C 1
ATOM 1467 O O . CYS A 1 181 ? 4.841 -4.773 -17.453 1.00 95.81 181 CYS A O 1
ATOM 1469 N N . ALA A 1 182 ? 4.991 -2.845 -18.604 1.00 94.94 182 ALA A N 1
ATOM 1470 C CA . ALA A 1 182 ? 4.244 -3.294 -19.772 1.00 94.94 182 ALA A CA 1
ATOM 1471 C C . ALA A 1 182 ? 4.989 -4.397 -20.537 1.00 94.94 182 ALA A C 1
ATOM 1473 O O . ALA A 1 182 ? 4.392 -5.427 -20.843 1.00 94.94 182 ALA A O 1
ATOM 1474 N N . GLU A 1 183 ? 6.293 -4.237 -20.773 1.00 95.25 183 GLU A N 1
ATOM 1475 C CA . GLU A 1 183 ? 7.152 -5.250 -21.399 1.00 95.25 183 GLU A CA 1
ATOM 1476 C C . GLU A 1 183 ? 7.130 -6.568 -20.618 1.00 95.25 183 GLU A C 1
ATOM 1478 O O . GLU A 1 183 ? 6.895 -7.630 -21.193 1.00 95.25 183 GLU A O 1
ATOM 1483 N N . ALA A 1 184 ? 7.317 -6.503 -19.297 1.00 94.12 184 ALA A N 1
ATOM 1484 C CA . ALA A 1 184 ? 7.279 -7.680 -18.433 1.00 94.12 184 ALA A CA 1
ATOM 1485 C C . ALA A 1 184 ? 5.893 -8.345 -18.408 1.00 94.12 184 ALA A C 1
ATOM 1487 O O . ALA A 1 184 ? 5.802 -9.570 -18.394 1.00 94.12 184 ALA A O 1
ATOM 1488 N N . TYR A 1 185 ? 4.815 -7.555 -18.435 1.00 94.38 185 TYR A N 1
ATOM 1489 C CA . TYR A 1 185 ? 3.452 -8.076 -18.532 1.00 94.38 185 TYR A CA 1
ATOM 1490 C C . TYR A 1 185 ? 3.214 -8.790 -19.868 1.00 94.38 185 TYR A C 1
ATOM 1492 O O . TYR A 1 185 ? 2.731 -9.918 -19.874 1.00 94.38 185 TYR A O 1
ATOM 1500 N N . ILE A 1 186 ? 3.572 -8.163 -20.994 1.00 94.31 186 ILE A N 1
ATOM 1501 C CA . ILE A 1 186 ? 3.406 -8.743 -22.334 1.00 94.31 186 ILE A CA 1
ATOM 1502 C C . ILE A 1 186 ? 4.230 -10.025 -22.454 1.00 94.31 186 ILE A C 1
ATOM 1504 O O . ILE A 1 186 ? 3.687 -11.052 -22.845 1.00 94.31 186 ILE A O 1
ATOM 1508 N N . GLY A 1 187 ? 5.502 -9.996 -22.048 1.00 91.81 187 GLY A N 1
ATOM 1509 C CA . GLY A 1 187 ? 6.388 -11.162 -22.100 1.00 91.81 187 GLY A CA 1
ATOM 1510 C C . GLY A 1 187 ? 5.992 -12.309 -21.165 1.00 91.81 187 GLY A C 1
ATOM 1511 O O . GLY A 1 187 ? 6.492 -13.414 -21.325 1.00 91.81 187 GLY A O 1
ATOM 1512 N N . HIS A 1 188 ? 5.109 -12.076 -20.190 1.00 91.12 188 HIS A N 1
ATOM 1513 C CA . HIS A 1 188 ? 4.549 -13.142 -19.358 1.00 91.12 188 HIS A CA 1
ATOM 1514 C C . HIS A 1 188 ? 3.429 -13.921 -20.073 1.00 91.12 188 HIS A C 1
ATOM 1516 O O . HIS A 1 188 ? 3.194 -15.086 -19.759 1.00 91.12 188 HIS A O 1
ATOM 1522 N N . PHE A 1 189 ? 2.708 -13.274 -20.996 1.00 88.31 189 PHE A N 1
ATOM 1523 C CA . PHE A 1 189 ? 1.545 -13.850 -21.686 1.00 88.31 189 PHE A CA 1
ATOM 1524 C C . PHE A 1 189 ? 1.764 -14.150 -23.172 1.00 88.31 189 PHE A C 1
ATOM 1526 O O . PHE A 1 189 ? 0.931 -14.848 -23.753 1.00 88.31 189 PHE A O 1
ATOM 1533 N N . GLY A 1 190 ? 2.809 -13.588 -23.783 1.00 70.06 190 GLY A N 1
ATOM 1534 C CA . GLY A 1 190 ? 3.230 -13.864 -25.159 1.00 70.06 190 GLY A CA 1
ATOM 1535 C C . GLY A 1 190 ? 4.097 -15.107 -25.248 1.00 70.06 190 GLY A C 1
ATOM 1536 O O . GLY A 1 190 ? 3.874 -15.884 -26.200 1.00 70.06 190 GLY A O 1
#

Radius of gyration: 17.47 Å; chains: 1; bounding box: 39×40×47 Å

Sequence (190 aa):
MYRGATLSVIKNKISLTNEHEIINHINNIDIEVIWQIFSEPEILLNDINVTHLLKDKQIEDNVSIISKIPDVRTFMVNYQRSRAQKSSIVMAGRDIGTRVLIEAKVKFFLHASTEIRAQRRLEEFKDNGDLRTFKDVLIQTKRRDELDQTGKRAILAEQAASDAYIIKTEDLSIDQLIDKCAEAYIGHFG

=== Feature glossary ===
The record interleaves many kinds of information about one protein. Here is each kind framed as the question it answers.

Q: What are the backbone torsion angles?
A: φ (phi) and ψ (psi) are the two rotatable backbone dihedrals per residue: φ is the C(i-1)–N–Cα–C torsion, ψ is the N–Cα–C–N(i+1) torsion, both in degrees on (−180°, 180°]. α-helical residues cluster near (−60°, −45°); β-strand residues near (−120°, +130°). A Ramachandran plot is simply a scatter of (φ, ψ) for every residue.

Q: What is the amino-acid chain?
A: This is the polypeptide sequence — one letter per residue, N-terminus first. Length ranges from a few dozen residues for small domains to over a thousand for large multi-domain proteins.

Q: How mobile is each atom in the crystal?
A: For experimental (PDB) structures, the B-factor (temperature factor) quantifies the positional spread of each atom in the crystal — a combination of thermal vibration and static disorder — in units of Å². High B-factors mark flexible loops or poorly resolved regions; low B-factors mark the rigid, well-ordered core.

Q: Are the domains correctly placed relative to each other?
A: Predicted Aligned Error (PAE) is an AlphaFold confidence matrix: entry (i, j) is the expected error in the position of residue j, in ångströms, when the prediction is superimposed on the true structure at residue i. Low PAE within a block of residues means that block is internally rigid and well-predicted; high PAE between two blocks means their relative placement is uncertain even if each block individually is confident.

Q: How confident is the AlphaFold model at each residue?
A: pLDDT is the predicted lDDT-Cα score: AlphaFold's confidence that the local environment of each residue (all inter-atomic distances within 15 Å) is correctly placed. It is a per-residue number between 0 and 100, with higher meaning more reliable.

Q: What family and function is it annotated with?
A: Functional annotations link the protein to curated databases. InterPro entries identify conserved domains and families by matching the sequence against member-database signatures (Pfam, PROSITE, CDD, …). Gene Ontology (GO) terms describe molecular function, biological process, and cellular component in a controlled vocabulary. CATH places the structure in a hierarchical fold classification (Class/Architecture/Topology/Homologous-superfamily). The organism is the source species.

Q: How big and how compact is the whole molecule?
A: Three whole-structure scalars: the radius of gyration (RMS distance of Cα from centroid, in Å), the count of Cα–Cα contacts (pairs closer than 8 Å and separated by more than four residues in sequence — i.e. tertiary, not local, contacts), and the bounding-box dimensions. Together they distinguish compact globular folds from extended fibres or disordered chains.

Q: What known structures does this most resemble?
A: The Foldseek neighbor list gives the closest experimentally determined structures in the PDB, ranked by structural alignment. TM-score near 1 means near-identical fold; near 0.3 means only rough topology match. This is how one finds w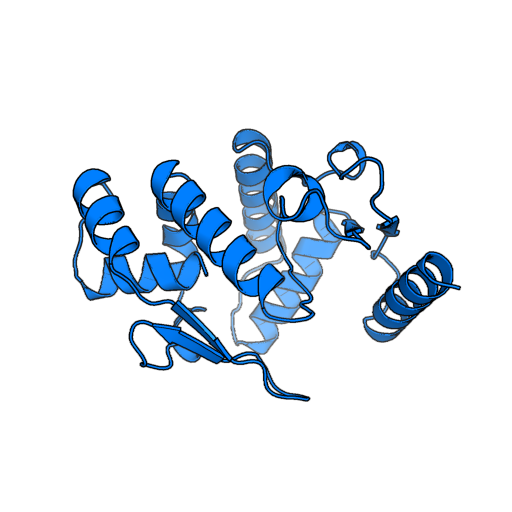hat a novel AlphaFold prediction most resembles in the solved-structure universe.

Q: Which residues are buried vs exposed?
A: SASA measures how much of the protein is reachable by solvent. It is computed by rolling a water-sized probe over the atomic surface and summing the exposed area (Å²). Per-residue SASA distinguishes core (buried, low SASA) from surface (exposed, high SASA) residues; total SASA is a whole-molecule size measure.

Q: Which residues are in helices, strands, or loops?
A: Eight-state secondary structure (DSSP): H is the canonical α-helix, G the tighter 3₁₀-helix, I the wider π-helix; E/B are β-structure, T and S are turns and bends, and '-' is everything else. DSSP derives these from the pattern of main-chain N–H···O=C hydrogen bonds, not from the sequence.

Q: Where is each backbone atom in 3D?
A: Structure coordinates are given as an mmCIF _atom_site loop: one row per atom with element, residue name, chain id, sequence number, and x/y/z position in Å. Only the four main-chain atoms per residue are included here; side chains are omitted to keep the record compact.

Q: What if only a Cα trace is available?
A: Three-state secondary structure (P-SEA) collapses the eight DSSP classes into helix (a), strand (b), and coil (c). P-SEA assigns these from Cα geometry alone — distances and angles — without requiring backbone oxygens, so it works on any Cα trace.

Q: What do the rendered images show?
A: The six renders are orthographic views along the three Cartesian axes in both directions. Representation (cartoon, sticks, or surface) and color scheme (sequence-rainbow or by-chain) vary across proteins so the training set covers all the common visualization conventions.

Q: What does the local fold look like, residue by residue?
A: Foldseek's 3Di representation compresses backbone geometry into a per-residue letter drawn from a learned twenty-state alphabet. It captures the tertiary interaction pattern around each residue — which residues are packed against it in space, regardless of where they are in sequence.

Q: What do the diagnostic plots show?
A: The contact map is a binary N×N matrix image: pixel (i, j) is dark where Cα_i and Cα_j are within 8 Å and |i−j|>4. Because the |i−j|>4 filter removes local helical contacts, off-diagonal stripes parallel to the main diagonal indicate parallel β-sheets; stripes perpendicular to it indicate antiparallel β-sheets. The Ramachandran plot scatters every residue's (φ, ψ) pair against the sterically allowed regions. The PAE heatmap renders the predicted-aligned-error matrix.